Protein AF-A0A1Q9NEH4-F1 (afdb_monomer)

Nearest PDB structures (foldseek):
  6hzz-assembly1_A  TM=8.453E-01  e=2.285E-10  Homo sapiens
  6i02-assembly1_A  TM=8.670E-01  e=4.508E-10  Homo sapiens
  6i02-assembly1_B  TM=8.688E-01  e=4.968E-10  Homo sapiens
  6i01-assembly1_A  TM=8.422E-01  e=2.399E-10  Homo sapiens
  6hzz-assembly1_B  TM=8.426E-01  e=3.210E-10  Homo sapiens

Secondary structure (DSSP, 8-state):
--SHHHHTTS-SS-PPPPPTHHHHHHHHHHS---SSS---EEEE-TTS-EEEE--EETTEE--EE--HHHHHHHHHHHHHHHHH---HHHHHHHHHHHHHHHHTEEE-SSSEEEEE-S-BGGGTBPSSEE-HHHHHHHHHHHHHHHHHH--THHHHHHHHHHHGGGSBGGGTSSEEESSSS-EEE-SSB-TT-----BHHHHHHHHHHHHHHHHHH--HHHHHHHHHHHHHHHHHGGGGEEETTEEBSBTT--B-TTHHHHHHHHHHHHHHHH--HHHHHHHHHHTT--HHHHHHHHHHHHHTT-

Foldseek 3Di:
DVVVVVVVVPPPDQQDADDCVLLVVVVVLLVDPDDDDDHFDWDADPQRATWTAPQDDPNHGFGIGRDLLRLLSSLVVLLVVCVVPNDPSSLSSNVSSLVVLLVQQDDDDLATFRWDQTADVVFRGDPTWGALLSLLSNLVSLVSNCVSPVDCSSVSNNSRSLVLQVDDLLNVGQWDDPDDQAIFGGGTGHNPTDPFRFPLRLLSSLSSLSNSCSPVVDVSSVSSNRNSVVNCLVCVVCQDPPPLAGARTNVRHGCVSCLVSLLVSLVVCCVRPVDVSSVVSNVSNVPDDCVPCVVVVVVVVVVVD

Mean predicted aligned error: 7.41 Å

Radius of gyration: 19.19 Å; Cα contacts (8 Å, |Δi|>4): 508; chains: 1; bounding box: 43×58×50 Å

pLDDT: mean 86.63, std 19.36, range [30.55, 98.88]

Sequence (305 aa):
MRNSIFLQKLFSSLPKPILSSIVSSYIKIKSPYNKHKEHKRFIFDENGIPSIEYGKINDIKIGIQRNPVTISQQTMTYYKQLQKKSTNQIKEKLLNCANWLVTNSVPVKNYSLLYYNFPWPAYNLEKPWVSAMAQGQAIQALINAHKILEDEKYLETAKLLLNSFHVETTDGGITYKDNSDRWWYEEYASKKGKKSRVLNGMIFALFGIYDYYCYQKDPDAEFLFQQGIRALKNDLPRYDYGKGYSYYDLLQNPARKYHKIHVEQLSQLYEITAEEIFKTYFERWKNFDYNKNMSNLIIEDILKQ

Structure (mmCIF, N/CA/C/O backbone):
data_AF-A0A1Q9NEH4-F1
#
_entry.id   AF-A0A1Q9NEH4-F1
#
loop_
_atom_site.group_PDB
_atom_site.id
_atom_site.type_symbol
_atom_site.label_atom_id
_atom_site.label_alt_id
_atom_site.label_comp_id
_atom_site.label_asym_id
_atom_site.label_entity_id
_atom_site.label_seq_id
_atom_site.pdbx_PDB_ins_code
_atom_site.Cartn_x
_atom_site.Cartn_y
_atom_site.Cartn_z
_atom_site.occupancy
_atom_site.B_iso_or_equiv
_atom_site.auth_seq_id
_atom_site.auth_comp_id
_atom_site.auth_asym_id
_atom_site.auth_atom_id
_atom_site.pdbx_PDB_model_num
ATOM 1 N N . MET A 1 1 ? 14.699 -30.839 5.805 1.00 38.50 1 MET A N 1
ATOM 2 C CA . MET A 1 1 ? 14.763 -30.569 7.264 1.00 38.50 1 MET A CA 1
ATOM 3 C C . MET A 1 1 ? 15.930 -29.673 7.723 1.00 38.50 1 MET A C 1
ATOM 5 O O . MET A 1 1 ? 15.982 -29.370 8.903 1.00 38.50 1 MET A O 1
ATOM 9 N N . ARG A 1 2 ? 16.822 -29.160 6.849 1.00 30.55 2 ARG A N 1
ATOM 10 C CA . ARG A 1 2 ? 17.895 -28.213 7.254 1.00 30.55 2 ARG A CA 1
ATOM 11 C C . ARG A 1 2 ? 17.570 -26.715 7.074 1.00 30.55 2 ARG A C 1
ATOM 13 O O . ARG A 1 2 ? 18.233 -25.895 7.692 1.00 30.55 2 ARG A O 1
ATOM 20 N N . ASN A 1 3 ? 16.501 -26.357 6.351 1.00 37.00 3 ASN A N 1
ATOM 21 C CA . ASN A 1 3 ? 16.082 -24.952 6.163 1.00 37.00 3 ASN A CA 1
ATOM 22 C C . ASN A 1 3 ? 15.202 -24.389 7.297 1.00 37.00 3 ASN A C 1
ATOM 24 O O . ASN A 1 3 ? 14.971 -23.188 7.351 1.00 37.00 3 ASN A O 1
ATOM 28 N N . SER A 1 4 ? 14.733 -25.234 8.221 1.00 39.81 4 SER A N 1
ATOM 29 C CA . SER A 1 4 ? 13.862 -24.819 9.335 1.00 39.81 4 SER A CA 1
ATOM 30 C C . SER A 1 4 ? 14.635 -24.265 10.538 1.00 39.81 4 SER A C 1
ATOM 32 O O . SER A 1 4 ? 14.075 -23.516 11.328 1.00 39.81 4 SER A O 1
ATOM 34 N N . ILE A 1 5 ? 15.914 -24.623 10.690 1.00 35.34 5 ILE A N 1
ATOM 35 C CA . ILE A 1 5 ? 16.705 -24.312 11.895 1.00 35.34 5 ILE A CA 1
ATOM 36 C C . ILE A 1 5 ? 17.391 -22.938 11.778 1.00 35.34 5 ILE A C 1
ATOM 38 O O . ILE A 1 5 ? 17.671 -22.297 12.788 1.00 35.34 5 ILE A O 1
ATOM 42 N N . PHE A 1 6 ? 17.599 -22.431 10.556 1.00 36.06 6 PHE A N 1
ATOM 43 C CA . PHE A 1 6 ? 18.154 -21.088 10.339 1.00 36.06 6 PHE A CA 1
ATOM 44 C C . PHE A 1 6 ? 17.123 -19.978 10.619 1.00 36.06 6 PHE A C 1
ATOM 46 O O . PHE A 1 6 ? 17.480 -18.909 11.104 1.00 36.06 6 PHE A O 1
ATOM 53 N N . LEU A 1 7 ? 15.832 -20.261 10.409 1.00 39.59 7 LEU A N 1
ATOM 54 C CA . LEU A 1 7 ? 14.737 -19.311 10.642 1.00 39.59 7 LEU A CA 1
ATOM 55 C C . LEU A 1 7 ? 14.387 -19.154 12.129 1.00 39.59 7 LEU A C 1
ATOM 57 O O . LEU A 1 7 ? 13.953 -18.089 12.551 1.00 39.59 7 LEU A O 1
ATOM 61 N N . GLN A 1 8 ? 14.657 -20.167 12.955 1.00 35.47 8 GLN A N 1
ATOM 62 C CA . GLN A 1 8 ? 14.371 -20.113 14.392 1.00 35.47 8 GLN A CA 1
ATOM 63 C C . GLN A 1 8 ? 15.348 -19.211 15.174 1.00 35.47 8 GLN A C 1
ATOM 65 O O . GLN A 1 8 ? 15.064 -18.835 16.308 1.00 35.47 8 GLN A O 1
ATOM 70 N N . LYS A 1 9 ? 16.482 -18.821 14.5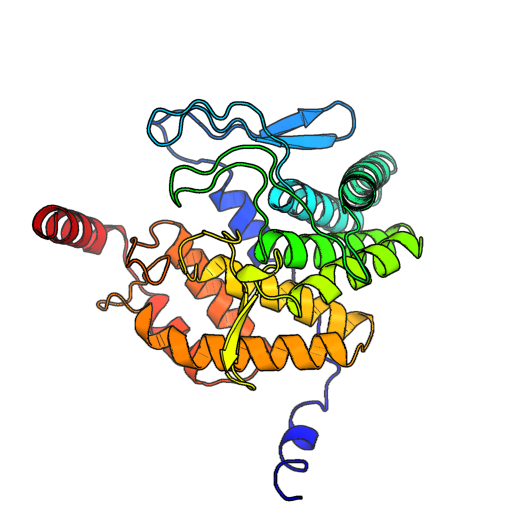71 1.00 36.06 9 LYS A N 1
ATOM 71 C CA . LYS A 1 9 ? 17.490 -17.940 15.190 1.00 36.06 9 LYS A CA 1
ATOM 72 C C . LYS A 1 9 ? 17.328 -16.446 14.871 1.00 36.06 9 LYS A C 1
ATOM 74 O O . LYS A 1 9 ? 18.064 -15.650 15.443 1.00 36.06 9 LYS A O 1
ATOM 79 N N . LEU A 1 10 ? 16.366 -16.054 14.027 1.00 41.62 10 LEU A N 1
ATOM 80 C CA . LEU A 1 10 ? 16.144 -14.654 13.614 1.00 41.62 10 LEU A CA 1
ATOM 81 C C . LEU A 1 10 ? 14.889 -13.989 14.217 1.00 41.62 10 LEU A C 1
ATOM 83 O O . LEU A 1 10 ? 14.704 -12.790 14.044 1.00 41.62 10 LEU A O 1
ATOM 87 N N . PHE A 1 11 ? 14.073 -14.716 14.990 1.00 41.59 11 PHE A N 1
ATOM 88 C CA . PHE A 1 11 ? 12.820 -14.206 15.580 1.00 41.59 11 PHE A CA 1
ATOM 89 C C . PHE A 1 11 ? 12.767 -14.304 17.115 1.00 41.59 11 PHE A C 1
ATOM 91 O O . PHE A 1 11 ? 11.711 -14.540 17.696 1.00 41.59 11 PHE A O 1
ATOM 98 N N . SER A 1 12 ? 13.896 -14.123 17.808 1.00 37.44 12 SER A N 1
ATOM 99 C CA . SER A 1 12 ? 13.917 -14.097 19.284 1.00 37.44 12 SER A CA 1
ATOM 100 C C . SER A 1 12 ? 13.363 -12.798 19.891 1.00 37.44 12 SER A C 1
ATOM 102 O O . SER A 1 12 ? 13.175 -12.716 21.103 1.00 37.44 12 SER A O 1
ATOM 104 N N . SER A 1 13 ? 13.039 -11.799 19.068 1.00 45.34 13 SER A N 1
ATOM 105 C CA . SER A 1 13 ? 12.263 -10.626 19.468 1.00 45.34 13 SER A CA 1
ATOM 106 C C . SER A 1 13 ? 10.964 -10.585 18.671 1.00 45.34 13 SER A C 1
ATOM 108 O O . SER A 1 13 ? 11.008 -10.697 17.446 1.00 45.34 13 SER A O 1
ATOM 110 N N . LEU A 1 14 ? 9.826 -10.409 19.352 1.00 43.25 14 LEU A N 1
ATOM 111 C CA . LEU A 1 14 ? 8.509 -10.267 18.723 1.00 43.25 14 LEU A CA 1
ATOM 112 C C . LEU A 1 14 ? 8.583 -9.295 17.530 1.00 43.25 14 LEU A C 1
ATOM 114 O O . LEU A 1 14 ? 9.167 -8.216 17.686 1.00 43.25 14 LEU A O 1
ATOM 118 N N . PRO A 1 15 ? 8.001 -9.637 16.365 1.00 54.44 15 PRO A N 1
ATOM 119 C CA . PRO A 1 15 ? 8.033 -8.757 15.207 1.00 54.44 15 PRO A CA 1
ATOM 120 C C . PRO A 1 15 ? 7.366 -7.426 15.572 1.00 54.44 15 PRO A C 1
ATOM 122 O O . PRO A 1 15 ? 6.231 -7.389 16.056 1.00 54.44 15 PRO A O 1
ATOM 125 N N . LYS A 1 16 ? 8.126 -6.334 15.437 1.00 56.44 16 LYS A N 1
ATOM 126 C CA . LYS A 1 16 ? 7.677 -4.984 15.793 1.00 56.44 16 LYS A CA 1
ATOM 127 C C . LYS A 1 16 ? 6.916 -4.384 14.607 1.00 56.44 16 LYS A C 1
ATOM 129 O O . LYS A 1 16 ? 7.441 -4.441 13.495 1.00 56.44 16 LYS A O 1
ATOM 134 N N . PRO A 1 17 ? 5.721 -3.801 14.822 1.00 59.91 17 PRO A N 1
ATOM 135 C CA . PRO A 1 17 ? 4.985 -3.123 13.762 1.00 59.91 17 PRO A CA 1
ATOM 136 C C . PRO A 1 17 ? 5.774 -1.919 13.247 1.00 59.91 17 PRO A C 1
ATOM 138 O O . PRO A 1 17 ? 6.581 -1.326 13.973 1.00 59.91 17 PRO A O 1
ATOM 141 N N . ILE A 1 18 ? 5.515 -1.536 12.001 1.00 61.38 18 ILE A N 1
ATOM 142 C CA . ILE A 1 18 ? 6.258 -0.468 11.339 1.00 61.38 18 ILE A CA 1
ATOM 143 C C . ILE A 1 18 ? 6.010 0.863 12.050 1.00 61.38 18 ILE A C 1
ATOM 145 O O . ILE A 1 18 ? 4.882 1.352 12.171 1.00 61.38 18 ILE A O 1
ATOM 149 N N . LEU A 1 19 ? 7.098 1.488 12.513 1.00 51.22 19 LEU A N 1
ATOM 150 C CA . LEU A 1 19 ? 7.044 2.829 13.077 1.00 51.22 19 LEU A CA 1
ATOM 151 C C . LEU A 1 19 ? 6.594 3.818 12.001 1.00 51.22 19 LEU A C 1
ATOM 153 O O . LEU A 1 19 ? 7.104 3.881 10.884 1.00 51.22 19 LEU A O 1
ATOM 157 N N . SER A 1 20 ? 5.616 4.629 12.378 1.00 49.66 20 SER A N 1
ATOM 158 C CA . SER A 1 20 ? 4.761 5.407 11.488 1.00 49.66 20 SER A CA 1
ATOM 159 C C . SER A 1 20 ? 5.429 6.524 10.651 1.00 49.66 20 SER A C 1
ATOM 161 O O . SER A 1 20 ? 4.725 7.325 10.022 1.00 49.66 20 SER A O 1
ATOM 163 N N . SER A 1 21 ? 6.758 6.645 10.658 1.00 47.84 21 SER A N 1
ATOM 164 C CA . SER A 1 21 ? 7.503 7.763 10.064 1.00 47.84 21 SER A CA 1
ATOM 165 C C . SER A 1 21 ? 7.303 7.879 8.547 1.00 47.84 21 SER A C 1
ATOM 167 O O . SER A 1 21 ? 6.967 8.970 8.085 1.00 47.84 21 SER A O 1
ATOM 169 N N . ILE A 1 22 ? 7.364 6.779 7.786 1.00 55.19 22 ILE A N 1
ATOM 170 C CA . ILE A 1 22 ? 7.227 6.814 6.313 1.00 55.19 22 ILE A CA 1
ATOM 171 C C . ILE A 1 22 ? 5.845 7.284 5.860 1.00 55.19 22 ILE A C 1
ATOM 173 O O . ILE A 1 22 ? 5.730 8.056 4.909 1.00 55.19 22 ILE A O 1
ATOM 177 N N . VAL A 1 23 ? 4.777 6.892 6.562 1.00 53.53 23 VAL A N 1
ATOM 178 C CA . VAL A 1 23 ? 3.418 7.371 6.247 1.00 53.53 23 VAL A CA 1
ATOM 179 C C . VAL A 1 23 ? 3.352 8.901 6.357 1.00 53.53 23 VAL A C 1
ATOM 181 O O . VAL A 1 23 ? 2.720 9.558 5.534 1.00 53.53 23 VAL A O 1
ATOM 184 N N . SER A 1 24 ? 4.058 9.486 7.333 1.00 49.91 24 SER A N 1
ATOM 185 C CA . SER A 1 24 ? 4.151 10.943 7.507 1.00 49.91 24 SER A CA 1
ATOM 186 C C . SER A 1 24 ? 4.939 11.610 6.371 1.00 49.91 24 SER A C 1
ATOM 188 O O . SER A 1 24 ? 4.491 12.622 5.826 1.00 49.91 24 SER A O 1
ATOM 190 N N . SER A 1 25 ? 6.074 11.028 5.965 1.00 49.44 25 SER A N 1
ATOM 191 C CA . SER A 1 25 ? 6.869 11.493 4.818 1.00 49.44 25 SER A CA 1
ATOM 192 C C . SER A 1 25 ? 6.069 11.446 3.511 1.00 49.44 25 SER A C 1
ATOM 194 O O . SER A 1 25 ? 6.052 12.418 2.756 1.00 49.44 25 SER A O 1
ATOM 196 N N . TYR A 1 26 ? 5.321 10.367 3.269 1.00 53.69 26 TYR A N 1
ATOM 197 C CA . TYR A 1 26 ? 4.506 10.201 2.063 1.00 53.69 26 TYR A CA 1
ATOM 198 C C . TYR A 1 26 ? 3.357 11.223 1.976 1.00 53.69 26 TYR A C 1
ATOM 200 O O . TYR A 1 26 ? 3.125 11.804 0.912 1.00 53.69 26 TYR A O 1
ATOM 208 N N . ILE A 1 27 ? 2.675 11.515 3.093 1.00 51.38 27 ILE A N 1
ATOM 209 C CA . ILE A 1 27 ? 1.645 12.570 3.162 1.00 51.38 27 ILE A CA 1
ATOM 210 C C . ILE A 1 27 ? 2.257 13.942 2.844 1.00 51.38 27 ILE A C 1
ATOM 212 O O . ILE A 1 27 ? 1.700 14.693 2.040 1.00 51.38 27 ILE A O 1
ATOM 216 N N . LYS A 1 28 ? 3.437 14.256 3.398 1.00 49.41 28 LYS A N 1
ATOM 217 C CA . LYS A 1 28 ? 4.156 15.507 3.101 1.00 49.41 28 LYS A CA 1
ATOM 218 C C . LYS A 1 28 ? 4.556 15.624 1.627 1.00 49.41 28 LYS A C 1
ATOM 220 O O . LYS A 1 28 ? 4.548 16.722 1.098 1.00 49.41 28 LYS A O 1
ATOM 225 N N . ILE A 1 29 ? 4.836 14.516 0.939 1.00 49.34 29 ILE A N 1
ATOM 226 C CA . ILE A 1 29 ? 5.149 14.493 -0.504 1.00 49.34 29 ILE A CA 1
ATOM 227 C C . ILE A 1 29 ? 3.888 14.658 -1.382 1.00 49.34 29 ILE A C 1
ATOM 229 O O . ILE A 1 29 ? 3.973 15.096 -2.541 1.00 49.34 29 ILE A O 1
ATOM 233 N N . LYS A 1 30 ? 2.703 14.314 -0.857 1.00 44.28 30 LYS A N 1
ATOM 234 C CA . LYS A 1 30 ? 1.403 14.615 -1.482 1.00 44.28 30 LYS A CA 1
ATOM 235 C C . LYS A 1 30 ? 0.914 16.043 -1.196 1.00 44.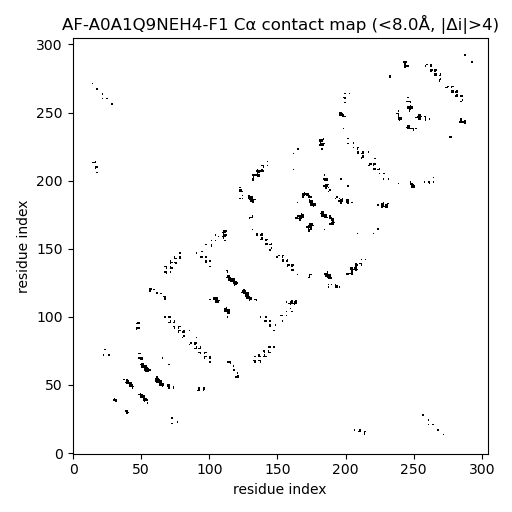28 30 LYS A C 1
ATOM 237 O O . LYS A 1 30 ? 0.166 16.566 -2.014 1.00 44.28 30 LYS A O 1
ATOM 242 N N . SER A 1 31 ? 1.347 16.672 -0.102 1.00 32.09 31 SER A N 1
ATOM 243 C CA . SER A 1 31 ? 1.076 18.082 0.217 1.00 32.09 31 SER A CA 1
ATOM 244 C C . SER A 1 31 ? 2.103 18.993 -0.479 1.00 32.09 31 SER A C 1
ATOM 246 O O . SER A 1 31 ? 3.277 18.964 -0.117 1.00 32.09 31 SER A O 1
ATOM 248 N N . PRO A 1 32 ? 1.740 19.783 -1.503 1.00 39.56 32 PRO A N 1
ATOM 249 C CA . PRO A 1 32 ? 2.737 20.396 -2.370 1.00 39.56 32 PRO A CA 1
ATOM 250 C C . PRO A 1 32 ? 3.379 21.631 -1.730 1.00 39.56 32 PRO A C 1
ATOM 252 O O . PRO A 1 32 ? 2.709 22.618 -1.443 1.00 39.56 32 PRO A O 1
ATOM 255 N N . TYR A 1 33 ? 4.706 21.609 -1.627 1.00 30.73 33 TYR A N 1
ATOM 256 C CA . TYR A 1 33 ? 5.529 22.813 -1.686 1.00 30.73 33 TYR A CA 1
ATOM 257 C C . TYR A 1 33 ? 6.140 22.881 -3.097 1.00 30.73 33 TYR A C 1
ATOM 259 O O . TYR A 1 33 ? 7.120 22.191 -3.362 1.00 30.73 33 TYR A O 1
ATOM 267 N N . ASN A 1 34 ? 5.503 23.605 -4.032 1.00 34.75 34 ASN A N 1
ATOM 268 C CA . ASN A 1 34 ? 6.166 24.429 -5.064 1.00 34.75 34 ASN A CA 1
ATOM 269 C C . ASN A 1 34 ? 5.187 25.116 -6.039 1.00 34.75 34 ASN A C 1
ATOM 271 O O . ASN A 1 34 ? 4.096 24.624 -6.316 1.00 34.75 34 ASN A O 1
ATOM 275 N N . LYS A 1 35 ? 5.627 26.279 -6.535 1.00 32.00 35 LYS A N 1
ATOM 276 C CA . LYS A 1 35 ? 4.842 27.451 -6.965 1.00 32.00 35 LYS A CA 1
ATOM 277 C C . LYS A 1 35 ? 4.125 27.426 -8.325 1.00 32.00 35 LYS A C 1
ATOM 279 O O . LYS A 1 35 ? 3.386 28.365 -8.572 1.00 32.00 35 LYS A O 1
ATOM 284 N N . HIS A 1 36 ? 4.272 26.430 -9.199 1.00 36.25 36 HIS A N 1
ATOM 285 C CA . HIS A 1 36 ? 3.656 26.505 -10.538 1.00 36.25 36 HIS A CA 1
ATOM 286 C C . HIS A 1 36 ? 3.284 25.121 -11.096 1.00 36.25 36 HIS A C 1
ATOM 288 O O . HIS A 1 36 ? 4.130 24.460 -11.694 1.00 36.25 36 HIS A O 1
ATOM 294 N N . LYS A 1 37 ? 2.038 24.680 -10.856 1.00 38.91 37 LYS A N 1
ATOM 295 C CA . LYS A 1 37 ? 1.197 23.739 -11.644 1.00 38.91 37 LYS A CA 1
ATOM 296 C C . LYS A 1 37 ? 0.001 23.310 -10.778 1.00 38.91 37 LYS A C 1
ATOM 298 O O . LYS A 1 37 ? 0.175 23.067 -9.587 1.00 38.91 37 LYS A O 1
ATOM 303 N N . GLU A 1 38 ? -1.191 23.272 -11.374 1.00 42.81 38 GLU A N 1
ATOM 304 C CA . GLU A 1 38 ? -2.496 23.083 -10.715 1.00 42.81 38 GLU A CA 1
ATOM 305 C C . GLU A 1 38 ? -2.474 22.006 -9.611 1.00 42.81 38 GLU A C 1
ATOM 307 O O . GLU A 1 38 ? -2.074 20.857 -9.810 1.00 42.81 38 GLU A O 1
ATOM 312 N N . HIS A 1 39 ? -2.833 22.430 -8.398 1.00 47.59 39 HIS A N 1
ATOM 313 C CA . HIS A 1 39 ? -2.552 21.734 -7.146 1.00 47.59 39 HIS A CA 1
ATOM 314 C C . HIS A 1 39 ? -3.478 20.532 -6.905 1.00 47.59 39 HIS A C 1
ATOM 316 O O . HIS A 1 39 ? -4.698 20.678 -6.940 1.00 47.59 39 HIS A O 1
ATOM 322 N N . LYS A 1 40 ? -2.921 19.379 -6.493 1.00 57.06 40 LYS A N 1
ATOM 323 C CA . LYS A 1 40 ? -3.709 18.358 -5.776 1.00 57.06 40 LYS A CA 1
ATOM 324 C C . LYS A 1 40 ? -4.116 18.932 -4.421 1.00 57.06 40 LYS A C 1
ATOM 326 O O . LYS A 1 40 ? -3.292 19.011 -3.509 1.00 57.06 40 LYS A O 1
ATOM 331 N N . ARG A 1 41 ? -5.370 19.365 -4.300 1.00 75.62 41 ARG A N 1
ATOM 332 C CA . ARG A 1 41 ? -5.931 19.925 -3.066 1.00 75.62 41 ARG A CA 1
ATOM 333 C C . ARG A 1 41 ? -6.656 18.826 -2.298 1.00 75.62 41 ARG A C 1
ATOM 335 O O . ARG A 1 41 ? -7.525 18.156 -2.854 1.00 75.62 41 ARG A O 1
ATOM 342 N N . PHE A 1 42 ? -6.293 18.644 -1.030 1.00 84.81 42 PHE A N 1
ATOM 343 C CA . PHE A 1 42 ? -7.095 17.844 -0.109 1.00 84.81 42 PHE A CA 1
ATOM 344 C C . PHE A 1 42 ? -8.327 18.652 0.294 1.00 84.81 42 PHE A C 1
ATOM 346 O O . PHE A 1 42 ? -8.205 19.804 0.713 1.00 84.81 42 PHE A O 1
ATOM 353 N N . ILE A 1 43 ? -9.499 18.045 0.151 1.00 91.69 43 ILE A N 1
ATOM 354 C CA . ILE A 1 43 ? -10.786 18.622 0.534 1.00 91.69 43 ILE A CA 1
ATOM 355 C C . ILE A 1 43 ? -11.362 17.709 1.608 1.00 91.69 43 ILE A C 1
ATOM 357 O O . ILE A 1 43 ? -11.555 16.523 1.358 1.00 91.69 43 ILE A O 1
ATOM 361 N N . PHE A 1 44 ? -11.587 18.242 2.802 1.00 93.44 44 PHE A N 1
ATOM 362 C CA . PHE A 1 44 ? -12.201 17.504 3.903 1.00 93.44 44 PHE A CA 1
ATOM 363 C C . PHE A 1 44 ? -13.683 17.849 3.959 1.00 93.44 44 PHE A C 1
ATOM 365 O O . PHE A 1 44 ? -14.039 19.018 3.815 1.00 93.44 44 PHE A O 1
ATOM 372 N N . ASP A 1 45 ? -14.525 16.840 4.155 1.00 94.31 45 ASP A N 1
ATOM 373 C CA . ASP A 1 45 ? -15.923 17.071 4.507 1.00 94.31 45 ASP A CA 1
ATOM 374 C C . ASP A 1 45 ? -16.072 17.398 6.004 1.00 94.31 45 ASP A C 1
ATOM 376 O O . ASP A 1 45 ? -15.103 17.391 6.772 1.00 94.31 45 ASP A O 1
ATOM 380 N N . GLU A 1 46 ? -17.305 17.677 6.422 1.00 93.88 46 GLU A N 1
ATOM 381 C CA . GLU A 1 46 ? -17.667 17.930 7.823 1.00 93.88 46 GLU A CA 1
ATOM 382 C C . GLU A 1 46 ? -17.299 16.771 8.767 1.00 93.88 46 GLU A C 1
ATOM 384 O O . GLU A 1 46 ? -16.935 16.999 9.920 1.00 93.88 46 GLU A O 1
ATOM 389 N N . ASN A 1 47 ? -17.275 15.540 8.246 1.00 94.50 47 ASN A N 1
ATOM 390 C CA . ASN A 1 47 ? -16.942 14.318 8.977 1.00 94.50 47 ASN A CA 1
ATOM 391 C C . ASN A 1 47 ? -15.425 14.064 9.075 1.00 94.50 47 ASN A C 1
ATOM 393 O O . ASN A 1 47 ? -14.998 13.096 9.711 1.00 94.50 47 ASN A O 1
ATOM 397 N N . GLY A 1 48 ? -14.595 14.923 8.471 1.00 93.81 48 GLY A N 1
ATOM 398 C CA . GLY A 1 48 ? -13.138 14.797 8.450 1.00 93.81 48 GLY A CA 1
ATOM 399 C C . GLY A 1 48 ? -12.610 13.739 7.480 1.00 93.81 48 GLY A C 1
ATOM 400 O O . GLY A 1 48 ? -11.426 13.404 7.531 1.00 93.81 48 GLY A O 1
ATOM 401 N N . ILE A 1 49 ? -13.444 13.221 6.579 1.00 96.50 49 ILE A N 1
ATOM 402 C CA . ILE A 1 49 ? -13.018 12.263 5.564 1.00 96.50 49 ILE A CA 1
ATOM 403 C C . ILE A 1 49 ? -12.439 13.067 4.383 1.00 96.50 49 ILE A C 1
ATOM 405 O O . ILE A 1 49 ? -13.104 13.975 3.872 1.00 96.50 49 ILE A O 1
ATOM 409 N N . PRO A 1 50 ? -11.232 12.751 3.882 1.00 95.81 50 PRO A N 1
ATOM 410 C CA . PRO A 1 50 ? -10.604 13.495 2.789 1.00 95.81 50 PRO A CA 1
ATOM 411 C C . PRO A 1 50 ? -11.051 13.043 1.388 1.00 95.81 50 PRO A C 1
ATOM 413 O O . PRO A 1 50 ? -11.328 11.867 1.138 1.00 95.81 50 PRO A O 1
ATOM 416 N N . SER A 1 51 ? -11.021 13.983 0.451 1.00 94.94 51 SER A N 1
ATOM 417 C CA . SER A 1 51 ? -11.077 13.810 -1.004 1.00 94.94 51 SER A CA 1
ATOM 418 C C . SER A 1 51 ? -9.874 14.508 -1.644 1.00 94.94 51 SER A C 1
ATOM 420 O O . SER A 1 51 ? -9.267 15.396 -1.040 1.00 94.94 51 SER A O 1
ATOM 422 N N . ILE A 1 52 ? -9.516 14.120 -2.868 1.00 91.88 52 ILE A N 1
ATOM 423 C CA . ILE A 1 52 ? -8.462 14.773 -3.658 1.00 91.88 52 ILE A CA 1
ATOM 424 C C . ILE A 1 52 ? -9.076 15.356 -4.926 1.00 91.88 52 ILE A C 1
ATOM 426 O O . ILE A 1 52 ? -9.755 14.638 -5.654 1.00 91.88 52 ILE A O 1
ATOM 430 N N . GLU A 1 53 ? -8.768 16.618 -5.221 1.00 91.06 53 GLU A N 1
ATOM 431 C CA . GLU A 1 53 ? -8.968 17.196 -6.553 1.00 91.06 53 GLU A CA 1
ATOM 432 C C . GLU A 1 53 ? -7.804 16.798 -7.473 1.00 91.06 53 GLU A C 1
ATOM 434 O O . GLU A 1 53 ? -6.654 17.171 -7.223 1.00 91.06 53 GLU A O 1
ATOM 439 N N . TYR A 1 54 ? -8.088 16.000 -8.505 1.00 86.38 54 TYR A N 1
ATOM 440 C CA . TYR A 1 54 ? -7.082 15.507 -9.454 1.00 86.38 54 TYR A CA 1
ATOM 441 C C . TYR A 1 54 ? -6.926 16.376 -10.707 1.00 86.38 54 TYR A C 1
ATOM 443 O O . TYR A 1 54 ? -5.960 16.175 -11.441 1.00 86.38 54 TYR A O 1
ATOM 451 N N . GLY A 1 55 ? -7.839 17.313 -10.971 1.00 88.75 55 GLY A N 1
ATOM 452 C CA . GLY A 1 55 ? -7.833 18.132 -12.177 1.00 88.75 55 GLY A CA 1
ATOM 453 C C . GLY A 1 55 ? -7.977 17.280 -13.438 1.00 88.75 55 GLY A C 1
ATOM 454 O O . GLY A 1 55 ? -8.891 16.451 -13.546 1.00 88.75 55 GLY A O 1
ATOM 455 N N . LYS A 1 56 ? -7.063 17.487 -14.392 1.00 87.06 56 LYS A N 1
ATOM 456 C CA . LYS A 1 56 ? -6.929 16.684 -15.614 1.00 87.06 56 LYS A CA 1
ATOM 457 C C . LYS A 1 56 ? -5.648 15.848 -15.586 1.00 87.06 56 LYS A C 1
ATOM 459 O O . LYS A 1 56 ? -4.600 16.326 -15.160 1.00 87.06 56 LYS A O 1
ATOM 464 N N . ILE A 1 57 ? -5.724 14.619 -16.091 1.00 85.12 57 ILE A N 1
ATOM 465 C CA . ILE A 1 57 ? -4.577 13.724 -16.301 1.00 85.12 57 ILE A CA 1
ATOM 466 C C . ILE A 1 57 ? -4.648 13.229 -17.745 1.00 85.12 57 ILE A C 1
ATOM 468 O O . ILE A 1 57 ? -5.654 12.632 -18.115 1.00 85.12 57 ILE A O 1
ATOM 472 N N . ASN A 1 58 ? -3.606 13.476 -18.547 1.00 86.75 58 ASN A N 1
ATOM 473 C CA . ASN A 1 58 ? -3.580 13.194 -19.992 1.00 86.75 58 ASN A CA 1
ATOM 474 C C . ASN A 1 58 ? -4.868 13.676 -20.691 1.00 86.75 58 ASN A C 1
ATOM 476 O O . ASN A 1 58 ? -5.594 12.886 -21.284 1.00 86.75 58 ASN A O 1
ATOM 480 N N . ASP A 1 59 ? -5.200 14.958 -20.496 1.00 88.25 59 ASP A N 1
ATOM 481 C CA . ASP A 1 59 ? -6.393 15.650 -21.018 1.00 88.25 59 ASP A CA 1
ATOM 482 C C . ASP A 1 59 ? -7.766 15.130 -20.560 1.00 88.25 59 ASP A C 1
ATOM 484 O O . ASP A 1 59 ? -8.790 15.777 -20.794 1.00 88.25 59 ASP A O 1
ATOM 488 N N . ILE A 1 60 ? -7.811 14.041 -19.795 1.00 88.69 60 ILE A N 1
ATOM 489 C CA . ILE A 1 60 ? -9.040 13.496 -19.221 1.00 88.69 60 ILE A CA 1
ATOM 490 C C . ILE A 1 60 ? -9.308 14.161 -17.867 1.00 88.69 60 ILE A C 1
ATOM 492 O O . ILE A 1 60 ? -8.477 14.129 -16.956 1.00 88.69 60 ILE A O 1
ATOM 496 N N . LYS A 1 61 ? -10.497 14.758 -17.715 1.00 92.56 61 LYS A N 1
ATOM 497 C CA . LYS A 1 61 ? -10.956 15.355 -16.451 1.00 92.56 61 LYS A CA 1
ATOM 498 C C . LYS A 1 61 ? -11.292 14.259 -15.436 1.00 92.56 61 LYS A C 1
ATOM 500 O O . LYS A 1 61 ? -12.198 13.465 -15.665 1.00 92.56 61 LYS A O 1
ATOM 505 N N . ILE A 1 62 ? -10.596 14.264 -14.300 1.00 92.81 62 ILE A N 1
ATOM 506 C CA . ILE A 1 62 ? -10.817 13.334 -13.183 1.00 92.81 62 ILE A CA 1
ATOM 507 C C . ILE A 1 62 ? -11.662 13.987 -12.080 1.00 92.81 62 ILE A C 1
ATOM 509 O O . ILE A 1 62 ? -12.589 13.362 -11.565 1.00 92.81 62 ILE A O 1
ATOM 513 N N . GLY A 1 63 ? -11.384 15.252 -11.747 1.00 92.00 63 GLY A N 1
ATOM 514 C CA . GLY A 1 63 ? -12.121 16.000 -10.721 1.00 92.00 63 GLY A CA 1
ATOM 515 C C . GLY A 1 63 ? -11.871 15.525 -9.282 1.00 92.00 63 GLY A C 1
ATOM 516 O O . GLY A 1 63 ? -10.863 14.871 -8.987 1.00 92.00 63 GLY A O 1
ATOM 517 N N . ILE A 1 64 ? -12.814 15.847 -8.390 1.00 94.94 64 ILE A N 1
ATOM 518 C CA . ILE A 1 64 ? -12.789 15.472 -6.970 1.00 94.94 64 ILE A CA 1
ATOM 519 C C . ILE A 1 64 ? -13.099 13.984 -6.825 1.00 94.94 64 ILE A C 1
ATOM 521 O O . ILE A 1 64 ? -14.156 13.524 -7.247 1.00 94.94 64 ILE A O 1
ATOM 525 N N . GLN A 1 65 ? -12.208 13.240 -6.171 1.00 96.06 65 GLN A N 1
ATOM 526 C CA . GLN A 1 65 ? -12.386 11.810 -5.929 1.00 96.06 65 GLN A CA 1
ATOM 527 C C . GLN A 1 65 ? -12.045 11.428 -4.489 1.00 96.06 65 GLN A C 1
ATOM 529 O O . GLN A 1 65 ? -11.067 11.912 -3.904 1.00 96.06 65 GLN A O 1
ATOM 534 N N . ARG A 1 66 ? -12.807 10.476 -3.944 1.00 95.69 66 ARG A N 1
ATOM 535 C CA . ARG A 1 66 ? -12.391 9.709 -2.765 1.00 95.69 66 ARG A CA 1
ATOM 536 C C . ARG A 1 66 ? -11.306 8.732 -3.189 1.00 95.69 66 ARG A C 1
ATOM 538 O O . ARG A 1 66 ? -11.450 8.018 -4.176 1.00 95.69 66 ARG A O 1
ATOM 545 N N . ASN A 1 67 ? -10.208 8.720 -2.447 1.00 95.94 67 ASN A N 1
ATOM 546 C CA . ASN A 1 67 ? -9.080 7.840 -2.712 1.00 95.94 67 ASN A CA 1
ATOM 547 C C . ASN A 1 67 ? -8.842 6.975 -1.460 1.00 95.94 67 ASN A C 1
ATOM 549 O O . ASN A 1 67 ? -8.502 7.544 -0.417 1.00 95.94 67 ASN A O 1
ATOM 553 N N . PRO A 1 68 ? -8.980 5.637 -1.559 1.00 98.38 68 PRO A N 1
ATOM 554 C CA . PRO A 1 68 ? -8.747 4.719 -0.448 1.00 98.38 68 PRO A CA 1
ATOM 555 C C . PRO A 1 68 ? -7.408 4.928 0.269 1.00 98.38 68 PRO A C 1
ATOM 557 O O . PRO A 1 68 ? -7.404 5.117 1.479 1.00 98.38 68 PRO A O 1
ATOM 560 N N . VAL A 1 69 ? -6.288 5.024 -0.464 1.00 96.38 69 VAL A N 1
ATOM 561 C CA . VAL A 1 69 ? -4.950 5.307 0.100 1.00 96.38 69 VAL A CA 1
ATOM 562 C C . VAL A 1 69 ? -4.962 6.576 0.956 1.00 96.38 69 VAL A C 1
ATOM 564 O O . VAL A 1 69 ? -4.415 6.606 2.056 1.00 96.38 69 VAL A O 1
ATOM 567 N N . THR A 1 70 ? -5.585 7.645 0.468 1.00 94.94 70 THR A N 1
ATOM 568 C CA . THR A 1 70 ? -5.645 8.921 1.188 1.00 94.94 70 THR A CA 1
ATOM 569 C C . THR A 1 70 ? -6.475 8.826 2.465 1.00 94.94 70 THR A C 1
ATOM 571 O O . THR A 1 70 ? -6.082 9.377 3.491 1.00 94.94 70 THR A O 1
ATOM 574 N N . ILE A 1 71 ? -7.589 8.100 2.431 1.00 97.88 71 ILE A N 1
ATOM 575 C CA . ILE A 1 71 ? -8.453 7.904 3.600 1.00 97.88 71 ILE A CA 1
ATOM 576 C C . ILE A 1 71 ? -7.757 7.008 4.634 1.00 97.88 71 ILE A C 1
ATOM 578 O O . ILE A 1 71 ? -7.772 7.318 5.827 1.00 97.88 71 ILE A O 1
ATOM 582 N N . SER A 1 72 ? -7.037 5.971 4.197 1.00 98.19 72 SER A N 1
ATOM 583 C CA . SER A 1 72 ? -6.184 5.154 5.068 1.00 98.19 72 SER A CA 1
ATOM 584 C C . SER A 1 72 ? -5.096 5.988 5.749 1.00 98.19 72 SER A C 1
ATOM 586 O O . SER A 1 72 ? -4.925 5.932 6.967 1.00 98.19 72 SER A O 1
ATOM 588 N N . GLN A 1 73 ? -4.394 6.830 4.989 1.00 94.62 73 GLN A N 1
ATOM 589 C CA . GLN A 1 73 ? -3.363 7.733 5.512 1.00 94.62 73 GLN A CA 1
ATOM 590 C C . GLN A 1 73 ? -3.915 8.745 6.516 1.00 94.62 73 GLN A C 1
ATOM 592 O O . GLN A 1 73 ? -3.276 9.029 7.534 1.00 94.62 73 GLN A O 1
ATOM 597 N N . GLN A 1 74 ? -5.116 9.259 6.267 1.00 95.12 74 GLN A N 1
ATOM 598 C CA . GLN A 1 74 ? -5.778 10.164 7.193 1.00 95.12 74 GLN A CA 1
ATOM 599 C C . GLN A 1 74 ? -6.218 9.451 8.478 1.00 95.12 74 GLN A C 1
ATOM 601 O O . GLN A 1 74 ? -5.992 9.979 9.566 1.00 95.12 74 GLN A O 1
ATOM 606 N N . THR A 1 75 ? -6.735 8.225 8.377 1.00 97.12 75 THR A N 1
ATOM 607 C CA . THR A 1 75 ? -7.059 7.376 9.539 1.00 97.12 75 THR A CA 1
ATOM 608 C C . THR A 1 75 ? -5.823 7.169 10.417 1.00 97.12 75 THR A C 1
ATOM 610 O O . THR A 1 75 ? -5.850 7.432 11.619 1.00 97.12 75 THR A O 1
ATOM 613 N N . MET A 1 76 ? -4.688 6.801 9.809 1.00 95.88 76 MET A N 1
ATOM 614 C CA . MET A 1 76 ? -3.405 6.666 10.512 1.00 95.88 76 MET A CA 1
ATOM 615 C C . MET A 1 76 ? -2.908 7.991 11.109 1.00 95.88 76 MET A C 1
ATOM 617 O O . MET A 1 76 ? -2.226 7.998 12.132 1.00 95.88 76 MET A O 1
ATOM 621 N N . THR A 1 77 ? -3.237 9.126 10.492 1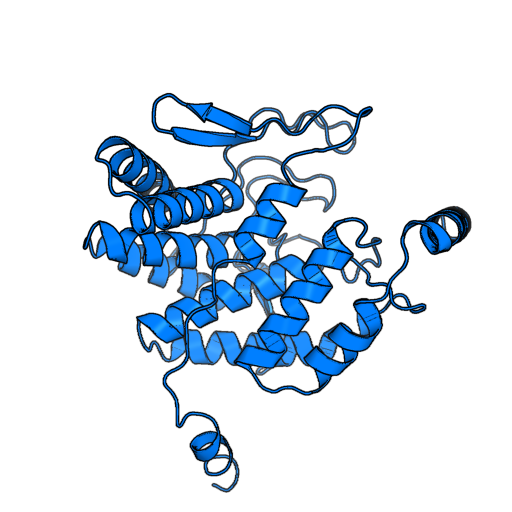.00 93.31 77 THR A N 1
ATOM 622 C CA . THR A 1 77 ? -2.898 10.455 11.019 1.00 93.31 77 THR A CA 1
ATOM 623 C C . THR A 1 77 ? -3.707 10.773 12.273 1.00 93.31 77 THR A C 1
ATOM 625 O O . THR A 1 77 ? -3.119 11.183 13.273 1.00 93.31 77 THR A O 1
ATOM 628 N N . TYR A 1 78 ? -5.021 10.533 12.261 1.00 94.88 78 TYR A N 1
ATOM 629 C CA . TYR A 1 78 ? -5.862 10.706 13.447 1.00 94.88 78 TYR A CA 1
ATOM 630 C C . TYR A 1 78 ? -5.462 9.754 14.579 1.00 94.88 78 TYR A C 1
ATOM 632 O O . TYR A 1 78 ? -5.370 10.189 15.723 1.00 94.88 78 TYR A O 1
ATOM 640 N N . TYR A 1 79 ? -5.095 8.509 14.265 1.00 95.50 79 TYR A N 1
ATOM 641 C CA . TYR A 1 79 ? -4.558 7.565 15.249 1.00 95.50 79 TYR A CA 1
ATOM 642 C C . TYR A 1 79 ? -3.333 8.133 15.982 1.00 95.50 79 TYR A C 1
ATOM 644 O O . TYR A 1 79 ? -3.306 8.192 17.210 1.00 95.50 79 TYR A O 1
ATOM 652 N N . LYS A 1 80 ? -2.340 8.649 15.245 1.00 92.19 80 LYS A N 1
ATOM 653 C CA . LYS A 1 80 ? -1.150 9.278 15.852 1.00 92.19 80 LYS A CA 1
ATOM 654 C C . LYS A 1 80 ? -1.482 10.516 16.673 1.00 92.19 80 LYS A C 1
ATOM 656 O O . LYS A 1 80 ? -0.793 10.805 17.647 1.00 92.19 80 LYS A O 1
ATOM 661 N N . GLN A 1 81 ? -2.476 11.294 16.250 1.00 91.75 81 GLN A N 1
ATOM 662 C CA . GLN A 1 81 ? -2.910 12.454 17.021 1.00 91.75 81 GLN A CA 1
ATOM 663 C C . GLN A 1 81 ? -3.506 12.011 18.359 1.00 91.75 81 GLN A C 1
ATOM 665 O O . GLN A 1 81 ? -3.116 12.567 19.380 1.00 91.75 81 GLN A O 1
ATOM 670 N N . LEU A 1 82 ? -4.333 10.961 18.374 1.00 92.50 82 LEU A N 1
ATOM 671 C CA . LEU A 1 82 ? -4.892 10.388 19.604 1.00 92.50 82 LEU A CA 1
ATOM 672 C C . LEU A 1 82 ? -3.820 9.831 20.542 1.00 92.50 82 LEU A C 1
ATOM 674 O O . LEU A 1 82 ? -3.936 10.015 21.749 1.00 92.50 82 LEU A O 1
ATOM 678 N N . GLN A 1 83 ? -2.748 9.237 20.004 1.00 90.12 83 GLN A N 1
ATOM 679 C CA . GLN A 1 83 ? -1.601 8.797 20.812 1.00 90.12 83 GLN A CA 1
ATOM 680 C C . GLN A 1 83 ? -0.897 9.952 21.541 1.00 90.12 83 GLN A C 1
ATOM 682 O O . GLN A 1 83 ? -0.292 9.737 22.585 1.00 90.12 83 GLN A O 1
ATOM 687 N N . LYS A 1 84 ? -0.947 11.172 20.991 1.00 90.69 84 LYS A N 1
ATOM 688 C CA . LYS A 1 84 ? -0.352 12.368 21.611 1.00 90.69 84 LYS A CA 1
ATOM 689 C C . LYS A 1 84 ? -1.335 13.111 22.508 1.00 90.69 84 LYS A C 1
ATOM 691 O O . LYS A 1 84 ? -0.944 13.646 23.538 1.00 90.69 84 LYS A O 1
ATOM 696 N N . LYS A 1 85 ? -2.591 13.211 22.074 1.00 90.44 85 LYS A N 1
ATOM 697 C CA . LYS A 1 85 ? -3.671 13.911 22.765 1.00 90.44 85 LYS A CA 1
ATOM 698 C C . LYS A 1 85 ? -5.006 13.284 22.376 1.00 90.44 85 LYS A C 1
ATOM 700 O O . LYS A 1 85 ? -5.485 13.471 21.258 1.00 90.44 85 LYS A O 1
ATOM 705 N N . SER A 1 86 ? -5.623 12.584 23.321 1.00 86.25 86 SER A N 1
ATOM 706 C CA . SER A 1 86 ? -6.936 11.977 23.118 1.00 86.25 86 SER A CA 1
ATOM 707 C C . SER A 1 86 ? -8.037 13.038 23.213 1.00 86.25 86 SER A C 1
ATOM 709 O O . SER A 1 86 ? -8.192 13.683 24.249 1.00 86.25 86 SER A O 1
ATOM 711 N N . THR A 1 87 ? -8.786 13.253 22.129 1.00 93.75 87 THR A N 1
ATOM 712 C CA . THR A 1 87 ? -9.989 14.101 22.124 1.00 93.75 87 THR A CA 1
ATOM 713 C C . THR A 1 87 ? -11.127 13.392 21.398 1.00 93.75 87 THR A C 1
ATOM 715 O O . THR A 1 87 ? -10.898 12.702 20.400 1.00 93.75 87 THR A O 1
ATOM 718 N N . ASN A 1 88 ? -12.364 13.603 21.860 1.00 94.94 88 ASN A N 1
ATOM 719 C CA . ASN A 1 88 ? -13.552 13.004 21.239 1.00 94.94 88 ASN A CA 1
ATOM 720 C C . ASN A 1 88 ? -13.674 13.386 19.758 1.00 94.94 88 ASN A C 1
ATOM 722 O O . ASN A 1 88 ? -13.944 12.526 18.930 1.00 94.94 88 ASN A O 1
ATOM 726 N N . GLN A 1 89 ? -13.351 14.634 19.406 1.00 95.69 89 GLN A N 1
ATOM 727 C CA . GLN A 1 89 ? -13.396 15.107 18.021 1.00 95.69 89 GLN A CA 1
ATOM 728 C C . GLN A 1 89 ? -12.423 14.354 17.094 1.00 95.69 89 GLN A C 1
ATOM 730 O O . GLN A 1 89 ? -12.749 14.074 15.944 1.00 95.69 89 GLN A O 1
ATOM 735 N N . ILE A 1 90 ? -11.208 14.033 17.554 1.00 95.19 90 ILE A N 1
ATOM 736 C CA . ILE A 1 90 ? -10.243 13.283 16.730 1.00 95.19 90 ILE A CA 1
ATOM 737 C C . ILE A 1 90 ? -10.652 11.806 16.661 1.00 95.19 90 ILE A C 1
ATOM 739 O O . ILE A 1 90 ? -10.521 11.192 15.601 1.00 95.19 90 ILE A O 1
ATOM 743 N N . LYS A 1 91 ? -11.189 11.249 17.758 1.00 97.44 91 LYS A N 1
ATOM 744 C CA . LYS A 1 91 ? -11.718 9.877 17.798 1.00 97.44 91 LYS A CA 1
ATOM 745 C C . LYS A 1 91 ? -12.875 9.701 16.813 1.00 97.44 91 LYS A C 1
ATOM 747 O O . LYS A 1 91 ? -12.885 8.725 16.072 1.00 97.44 91 LYS A O 1
ATOM 752 N N . GLU A 1 92 ? -13.781 10.670 16.743 1.00 98.19 92 GLU A N 1
ATOM 753 C CA . GLU A 1 92 ? -14.894 10.693 15.791 1.00 98.19 92 GLU A CA 1
ATOM 754 C C . GLU A 1 92 ? -14.410 10.768 14.334 1.00 98.19 92 GLU A C 1
ATOM 756 O O . GLU A 1 92 ? -14.834 9.980 13.495 1.00 98.19 92 GLU A O 1
ATOM 761 N N . LYS A 1 93 ? -13.430 11.625 14.023 1.00 97.69 93 LYS A N 1
ATOM 762 C CA . LYS A 1 93 ? -12.853 11.690 12.666 1.00 97.69 93 LYS A CA 1
ATOM 763 C C . LYS A 1 93 ? -12.127 10.403 12.259 1.00 97.69 93 LYS A C 1
ATOM 765 O O . LYS A 1 93 ? -12.194 9.996 11.096 1.00 97.69 93 LYS A O 1
ATOM 770 N N . LEU A 1 94 ? -11.442 9.748 13.203 1.00 98.06 94 LEU A N 1
ATOM 771 C CA . LEU A 1 94 ? -10.865 8.418 12.994 1.00 98.06 94 LEU A CA 1
ATOM 772 C C . LEU A 1 94 ? -11.961 7.385 12.705 1.00 98.06 94 LEU A C 1
ATOM 774 O O . LEU A 1 94 ? -11.834 6.645 11.730 1.00 98.06 94 LEU A O 1
ATOM 778 N N . LEU A 1 95 ? -13.031 7.370 13.508 1.00 98.62 95 LEU A N 1
ATOM 779 C CA . LEU A 1 95 ? -14.189 6.490 13.335 1.00 98.62 95 LEU A CA 1
ATOM 780 C C . LEU A 1 95 ? -14.812 6.670 11.948 1.00 98.62 95 LEU A C 1
ATOM 782 O O . LEU A 1 95 ? -15.030 5.688 11.245 1.00 98.62 95 LEU A O 1
ATOM 786 N N . ASN A 1 96 ? -15.019 7.912 11.515 1.00 98.69 96 ASN A N 1
ATOM 787 C CA . ASN A 1 96 ? -15.608 8.229 10.215 1.00 98.69 96 ASN A CA 1
ATOM 788 C C . ASN A 1 96 ? -14.751 7.719 9.048 1.00 98.69 96 ASN A C 1
ATOM 790 O O . ASN A 1 96 ? -15.270 7.091 8.124 1.00 98.69 96 ASN A O 1
ATOM 794 N N . CYS A 1 97 ? -13.431 7.927 9.093 1.00 98.56 97 CYS A N 1
ATOM 795 C CA . CYS A 1 97 ? -12.537 7.421 8.048 1.00 98.56 97 CYS A CA 1
ATOM 796 C C . CYS A 1 97 ? -12.446 5.886 8.049 1.00 98.56 97 CYS A C 1
ATOM 798 O O . CYS A 1 97 ? -12.436 5.275 6.980 1.00 98.56 97 CYS A O 1
ATOM 800 N N . ALA A 1 98 ? -12.405 5.256 9.227 1.00 98.75 98 ALA A N 1
ATOM 801 C CA . ALA A 1 98 ? -12.361 3.802 9.351 1.00 98.75 98 ALA A CA 1
ATOM 802 C C . ALA A 1 98 ? -13.661 3.151 8.856 1.00 98.75 98 ALA A C 1
ATOM 804 O O . ALA A 1 98 ? -13.614 2.220 8.055 1.00 98.75 98 ALA A O 1
ATOM 805 N N . ASN A 1 99 ? -14.821 3.689 9.245 1.00 98.81 99 ASN A N 1
ATOM 806 C CA . ASN A 1 99 ? -16.119 3.236 8.747 1.00 98.81 99 ASN A CA 1
ATOM 807 C C . ASN A 1 99 ? -16.251 3.441 7.237 1.00 98.81 99 ASN A C 1
ATOM 809 O O . ASN A 1 99 ? -16.820 2.589 6.565 1.00 98.81 99 ASN A O 1
ATOM 813 N N . TRP A 1 100 ? -15.685 4.514 6.673 1.00 98.75 100 TRP A N 1
ATOM 814 C CA . TRP A 1 100 ? -15.651 4.670 5.219 1.00 98.75 100 TRP A CA 1
ATOM 815 C C . TRP A 1 100 ? -14.918 3.504 4.546 1.00 98.75 100 TRP A C 1
ATOM 817 O O . TRP A 1 100 ? -15.419 2.974 3.556 1.00 98.75 100 TRP A O 1
ATOM 827 N N . LEU A 1 101 ? -13.769 3.076 5.086 1.00 98.88 101 LEU A N 1
ATOM 828 C CA . LEU A 1 101 ? -13.017 1.931 4.557 1.00 98.88 101 LEU A CA 1
ATOM 829 C C . LEU A 1 101 ? -13.813 0.626 4.665 1.00 98.88 101 LEU A C 1
ATOM 831 O O . LEU A 1 101 ? -13.812 -0.143 3.711 1.00 98.88 101 LEU A O 1
ATOM 835 N N . VAL A 1 102 ? -14.516 0.400 5.780 1.00 98.81 102 VAL A N 1
ATOM 836 C CA . VAL A 1 102 ? -15.395 -0.770 5.962 1.00 98.81 102 VAL A CA 1
ATOM 837 C C . VAL A 1 102 ? -16.529 -0.758 4.939 1.00 98.81 102 VAL A C 1
ATOM 839 O O . VAL A 1 102 ? -16.659 -1.693 4.156 1.00 98.81 102 VAL A O 1
ATOM 842 N N . THR A 1 103 ? -17.296 0.330 4.870 1.00 98.56 103 THR A N 1
ATOM 843 C CA . THR A 1 103 ? -18.458 0.450 3.977 1.00 98.56 103 THR A CA 1
ATOM 844 C C . THR A 1 103 ? -18.085 0.374 2.494 1.00 98.56 103 THR A C 1
ATOM 846 O O . THR A 1 103 ? -18.875 -0.108 1.689 1.00 98.56 103 THR A O 1
ATOM 849 N N . ASN A 1 104 ? -16.892 0.841 2.109 1.00 98.44 104 ASN A N 1
ATOM 850 C CA . ASN A 1 104 ? -16.432 0.818 0.714 1.00 98.44 104 ASN A CA 1
ATOM 851 C C . ASN A 1 104 ? -15.582 -0.417 0.371 1.00 98.44 104 ASN A C 1
ATOM 853 O O . ASN A 1 104 ? -15.136 -0.546 -0.770 1.00 98.44 104 ASN A O 1
ATOM 857 N N . SER A 1 105 ? -15.355 -1.320 1.328 1.00 98.44 105 SER A N 1
ATOM 858 C CA . SER A 1 105 ? -14.736 -2.623 1.089 1.00 98.44 105 SER A CA 1
ATOM 859 C C . SER A 1 105 ? -15.765 -3.543 0.434 1.00 98.44 105 SER A C 1
ATOM 861 O O . SER A 1 105 ? -16.598 -4.150 1.104 1.00 98.44 105 SER A O 1
ATOM 863 N N . VAL A 1 106 ? -15.751 -3.615 -0.897 1.00 98.31 106 VAL A N 1
ATOM 864 C CA . VAL A 1 106 ? -16.778 -4.336 -1.657 1.00 98.31 106 VAL A CA 1
ATOM 865 C C . VAL A 1 106 ? -16.473 -5.837 -1.645 1.00 98.31 106 VAL A C 1
ATOM 867 O O . VAL A 1 106 ? -15.416 -6.228 -2.154 1.00 98.31 106 VAL A O 1
ATOM 870 N N . PRO A 1 107 ? -17.370 -6.687 -1.111 1.00 97.44 107 PRO A N 1
ATOM 871 C CA . PRO A 1 107 ? -17.178 -8.130 -1.115 1.00 97.44 107 PRO A CA 1
ATOM 872 C C . PRO A 1 107 ? -17.317 -8.689 -2.534 1.00 97.44 107 PRO A C 1
ATOM 874 O O . PRO A 1 107 ? -18.189 -8.275 -3.297 1.00 97.44 107 PRO A O 1
ATOM 877 N N . VAL A 1 108 ? -16.465 -9.652 -2.888 1.00 95.19 108 VAL A N 1
ATOM 878 C CA . VAL A 1 108 ? -16.558 -10.380 -4.168 1.00 95.19 108 VAL A CA 1
ATOM 879 C C . VAL A 1 108 ? -16.833 -11.862 -3.927 1.00 95.19 108 VAL A C 1
ATOM 881 O O . VAL A 1 108 ? -17.777 -12.421 -4.478 1.00 95.19 108 VAL A O 1
ATOM 884 N N . LYS A 1 109 ? -16.005 -12.499 -3.096 1.00 92.12 109 LYS A N 1
ATOM 885 C CA . LYS A 1 109 ? -16.162 -13.884 -2.621 1.00 92.12 109 LYS A CA 1
ATOM 886 C C . LYS A 1 109 ? -15.669 -13.950 -1.174 1.00 92.12 109 LYS A C 1
ATOM 888 O O . LYS A 1 109 ? -16.140 -13.205 -0.328 1.00 92.12 109 LYS A O 1
ATOM 893 N N . ASN A 1 110 ? -14.648 -14.756 -0.904 1.00 94.81 110 ASN A N 1
ATOM 894 C CA . ASN A 1 110 ? -13.919 -14.801 0.363 1.00 94.81 110 ASN A CA 1
ATOM 895 C C . ASN A 1 110 ? -12.914 -13.639 0.534 1.00 94.81 110 ASN A C 1
ATOM 897 O O . ASN A 1 110 ? -12.007 -13.731 1.357 1.00 94.81 110 ASN A O 1
ATOM 901 N N . TYR A 1 111 ? -13.035 -12.572 -0.256 1.00 98.31 111 TYR A N 1
ATOM 902 C CA . TYR A 1 111 ? -12.193 -11.380 -0.202 1.00 98.31 111 TYR A CA 1
ATOM 903 C C . TYR A 1 111 ? -12.999 -10.137 -0.582 1.00 98.31 111 TYR A C 1
ATOM 905 O O . TYR A 1 111 ? -14.042 -10.240 -1.242 1.00 98.31 111 TYR A O 1
ATOM 913 N N . SER A 1 112 ? -12.463 -8.974 -0.215 1.00 98.62 112 SER A N 1
ATOM 914 C CA . SER A 1 112 ? -13.023 -7.667 -0.557 1.00 98.62 112 SER A CA 1
ATOM 915 C C . SER A 1 112 ? -11.997 -6.765 -1.235 1.00 98.62 112 SER A C 1
ATOM 917 O O . SER A 1 112 ? -10.787 -6.932 -1.070 1.00 98.62 112 SER A O 1
ATOM 919 N N . LEU A 1 113 ? -12.485 -5.788 -1.997 1.00 98.69 113 LEU A N 1
ATOM 920 C CA . LEU A 1 113 ? -11.671 -4.830 -2.743 1.00 98.69 113 LEU A CA 1
ATOM 921 C C . LEU A 1 113 ? -12.125 -3.391 -2.492 1.00 98.69 113 LEU A C 1
ATOM 923 O O . LEU A 1 113 ? -13.319 -3.095 -2.489 1.00 98.69 113 LEU A O 1
ATOM 927 N N . LEU A 1 114 ? -11.157 -2.484 -2.359 1.00 98.69 114 LEU A N 1
ATOM 928 C CA . LEU A 1 114 ? -11.379 -1.041 -2.406 1.00 98.69 114 LEU A CA 1
ATOM 929 C C . LEU A 1 114 ? -11.202 -0.547 -3.844 1.00 98.69 114 LEU A C 1
ATOM 931 O O . LEU A 1 114 ? -10.083 -0.454 -4.358 1.00 98.69 114 LEU A O 1
ATOM 935 N N . TYR A 1 115 ? -12.320 -0.228 -4.493 1.00 98.31 115 TYR A N 1
ATOM 936 C CA . TYR A 1 115 ? -12.336 0.206 -5.887 1.00 98.31 115 TYR A CA 1
ATOM 937 C C . TYR A 1 115 ? -12.060 1.700 -6.056 1.00 98.31 115 TYR A C 1
ATOM 939 O O . TYR A 1 115 ? -12.526 2.554 -5.300 1.00 98.31 115 TYR A O 1
ATOM 947 N N . TYR A 1 116 ? -11.358 2.017 -7.137 1.00 97.94 116 TYR A N 1
ATOM 948 C CA . TYR A 1 116 ? -11.222 3.353 -7.688 1.00 97.94 116 TYR A CA 1
ATOM 949 C C . TYR A 1 116 ? -12.229 3.527 -8.827 1.00 97.94 116 TYR A C 1
ATOM 951 O O . TYR A 1 116 ? -12.062 2.981 -9.916 1.00 97.94 116 TYR A O 1
ATOM 959 N N . ASN A 1 117 ? -13.278 4.316 -8.585 1.00 97.06 117 ASN A N 1
ATOM 960 C CA . ASN A 1 117 ? -14.392 4.521 -9.523 1.00 97.06 117 ASN A CA 1
ATOM 961 C C . ASN A 1 117 ? -14.166 5.683 -10.511 1.00 97.06 117 ASN A C 1
ATOM 963 O O . ASN A 1 117 ? -15.112 6.312 -10.987 1.00 97.06 117 ASN A O 1
ATOM 967 N N . PHE A 1 118 ? -12.907 5.961 -10.844 1.00 95.56 118 PHE A N 1
ATOM 968 C CA . PHE A 1 118 ? -12.490 6.975 -11.814 1.00 95.56 118 PHE A CA 1
ATOM 969 C C . PHE A 1 118 ? -11.325 6.440 -12.659 1.00 95.56 118 PHE A C 1
ATOM 971 O O . PHE A 1 118 ? -10.573 5.598 -12.169 1.00 95.56 118 PHE A O 1
ATOM 978 N N . PRO A 1 119 ? -11.168 6.872 -13.922 1.00 95.38 119 PRO A N 1
ATOM 979 C CA . PRO A 1 119 ? -10.099 6.364 -14.779 1.00 95.38 119 PRO A CA 1
ATOM 980 C C . PRO A 1 119 ? -8.716 6.819 -14.292 1.00 95.38 119 PRO A C 1
ATOM 982 O O . PRO A 1 119 ? -8.580 7.862 -13.651 1.00 95.38 119 PRO A O 1
ATOM 985 N N . TRP A 1 120 ? -7.669 6.073 -14.644 1.00 94.31 120 TRP A N 1
ATOM 986 C CA . TRP A 1 120 ? -6.277 6.460 -14.399 1.00 94.31 120 TRP A CA 1
ATOM 987 C C . TRP A 1 120 ? -5.459 6.420 -15.700 1.00 94.31 120 TRP A C 1
ATOM 989 O O . TRP A 1 120 ? -4.775 5.432 -15.989 1.00 94.31 120 TRP A O 1
ATOM 999 N N . PRO A 1 121 ? -5.515 7.499 -16.507 1.00 90.88 121 PRO A N 1
ATOM 1000 C CA . PRO A 1 121 ? -4.930 7.534 -17.850 1.00 90.88 121 PRO A CA 1
ATOM 1001 C C . PRO A 1 121 ? -3.415 7.338 -17.891 1.00 90.88 121 PRO A C 1
ATOM 1003 O O . PRO A 1 121 ? -2.903 6.805 -18.866 1.00 90.88 121 PRO A O 1
ATOM 1006 N N . ALA A 1 122 ? -2.695 7.709 -16.826 1.00 88.31 122 ALA A N 1
ATOM 1007 C CA . ALA A 1 122 ? -1.244 7.516 -16.736 1.00 88.31 122 ALA A CA 1
ATOM 1008 C C . ALA A 1 122 ? -0.819 6.041 -16.899 1.00 88.31 122 ALA A C 1
ATOM 1010 O O . ALA A 1 122 ? 0.289 5.770 -17.350 1.00 88.31 122 ALA A O 1
ATOM 1011 N N . TYR A 1 123 ? -1.714 5.102 -16.574 1.00 91.19 123 TYR A N 1
ATOM 1012 C CA . TYR A 1 123 ? -1.503 3.658 -16.716 1.00 91.19 123 TYR A CA 1
ATOM 1013 C C . TYR A 1 123 ? -2.543 2.982 -17.618 1.00 91.19 123 TYR A C 1
ATOM 1015 O O . TYR A 1 123 ? -2.654 1.758 -17.613 1.00 91.19 123 TYR A O 1
ATOM 1023 N N . ASN A 1 124 ? -3.284 3.761 -18.414 1.00 91.56 124 ASN A N 1
ATOM 1024 C CA . ASN A 1 124 ? -4.377 3.283 -19.268 1.00 91.56 124 ASN A CA 1
ATOM 1025 C C . ASN A 1 124 ? -5.424 2.452 -18.500 1.00 91.56 124 ASN A C 1
ATOM 1027 O O . ASN A 1 124 ? -5.885 1.424 -18.991 1.00 91.56 124 ASN A O 1
ATOM 1031 N N . LEU A 1 125 ? -5.777 2.870 -17.281 1.00 93.75 125 LEU A N 1
ATOM 1032 C CA . LEU A 1 125 ? -6.807 2.191 -16.497 1.00 93.75 125 LEU A CA 1
ATOM 1033 C C . LEU A 1 125 ? -8.174 2.837 -16.703 1.00 93.75 125 LEU A C 1
ATOM 1035 O O . LEU A 1 125 ? -8.353 4.040 -16.492 1.00 93.75 125 LEU A O 1
ATOM 1039 N N . GLU A 1 126 ? -9.152 2.006 -17.035 1.00 94.50 126 GLU A N 1
ATOM 1040 C CA . GLU A 1 126 ? -10.568 2.351 -16.968 1.00 94.50 126 GLU A CA 1
ATOM 1041 C C . GLU A 1 126 ? -11.118 2.082 -15.562 1.00 94.50 126 GLU A C 1
ATOM 1043 O O . GLU A 1 126 ? -10.562 1.296 -14.792 1.00 94.50 126 GLU A O 1
ATOM 1048 N N . LYS A 1 127 ? -12.217 2.756 -15.210 1.00 94.38 127 LYS A N 1
ATOM 1049 C CA . LYS A 1 127 ? -12.929 2.481 -13.957 1.00 94.38 127 LYS A CA 1
ATOM 1050 C C . LYS A 1 127 ? -13.830 1.237 -14.095 1.00 94.38 127 LYS A C 1
ATOM 1052 O O . LYS A 1 127 ? -14.446 1.077 -15.146 1.00 94.38 127 LYS A O 1
ATOM 1057 N N . PRO A 1 128 ? -14.014 0.440 -13.030 1.00 96.19 128 PRO A N 1
ATOM 1058 C CA . PRO A 1 128 ? -13.272 0.500 -11.778 1.00 96.19 128 PRO A CA 1
ATOM 1059 C C . PRO A 1 128 ? -11.916 -0.219 -11.886 1.00 96.19 128 PRO A C 1
ATOM 1061 O O . PRO A 1 128 ? -11.782 -1.222 -12.584 1.00 96.19 128 PRO A O 1
ATOM 1064 N N . TRP A 1 129 ? -10.924 0.262 -11.140 1.00 97.50 129 TRP A N 1
ATOM 1065 C CA . TRP A 1 129 ? -9.635 -0.418 -10.950 1.00 97.50 129 TRP A CA 1
ATOM 1066 C C . TRP A 1 129 ? -9.303 -0.530 -9.458 1.00 97.50 129 TRP A C 1
ATOM 1068 O O . TRP A 1 129 ? -9.981 0.067 -8.620 1.00 97.50 129 TRP A O 1
ATOM 1078 N N . VAL A 1 130 ? -8.294 -1.328 -9.108 1.00 98.00 130 VAL A N 1
ATOM 1079 C CA . VAL A 1 130 ? -7.917 -1.622 -7.714 1.00 98.00 130 VAL A CA 1
ATOM 1080 C C . VAL A 1 130 ? -6.416 -1.462 -7.494 1.00 98.00 130 VAL A C 1
ATOM 1082 O O . VAL A 1 130 ? -5.640 -1.367 -8.443 1.00 98.00 130 VAL A O 1
ATOM 1085 N N . SER A 1 131 ? -5.998 -1.393 -6.230 1.00 98.62 131 SER A N 1
ATOM 1086 C CA . SER A 1 131 ? -4.608 -1.110 -5.867 1.00 98.62 131 SER A CA 1
ATOM 1087 C C . SER A 1 131 ? -4.154 -1.934 -4.673 1.00 98.62 131 SER A C 1
ATOM 1089 O O . SER A 1 131 ? -4.713 -1.800 -3.586 1.00 98.62 131 SER A O 1
ATOM 1091 N N . ALA A 1 132 ? -3.083 -2.710 -4.829 1.00 98.75 132 ALA A N 1
ATOM 1092 C CA . ALA A 1 132 ? -2.436 -3.404 -3.720 1.00 98.75 132 ALA A CA 1
ATOM 1093 C C . ALA A 1 132 ? -1.976 -2.449 -2.613 1.00 98.75 132 ALA A C 1
ATOM 1095 O O . ALA A 1 132 ? -2.116 -2.749 -1.428 1.00 98.75 132 ALA A O 1
ATOM 1096 N N . MET A 1 133 ? -1.483 -1.264 -2.990 1.00 98.56 133 MET A N 1
ATOM 1097 C CA . MET A 1 133 ? -1.107 -0.227 -2.031 1.00 98.56 133 MET A CA 1
ATOM 1098 C C . MET A 1 133 ? -2.316 0.238 -1.210 1.00 98.56 133 MET A C 1
ATOM 1100 O O . MET A 1 133 ? -2.192 0.433 -0.001 1.00 98.56 133 MET A O 1
ATOM 1104 N N . ALA A 1 134 ? -3.482 0.403 -1.845 1.00 98.62 134 ALA A N 1
ATOM 1105 C CA . ALA A 1 134 ? -4.713 0.746 -1.136 1.00 98.62 134 ALA A CA 1
ATOM 1106 C C . ALA A 1 134 ? -5.123 -0.345 -0.148 1.00 98.62 134 ALA A C 1
ATOM 1108 O O . ALA A 1 134 ? -5.405 -0.024 1.002 1.00 98.62 134 ALA A O 1
ATOM 1109 N N . GLN A 1 135 ? -5.103 -1.610 -0.574 1.00 98.81 135 GLN A N 1
ATOM 1110 C CA . GLN A 1 135 ? -5.455 -2.744 0.282 1.00 98.81 135 GLN A CA 1
ATOM 1111 C C . GLN A 1 135 ? -4.524 -2.814 1.502 1.00 98.81 135 GLN A C 1
ATOM 1113 O O . GLN A 1 135 ? -4.997 -2.836 2.635 1.00 98.81 135 GLN A O 1
ATOM 1118 N N . GLY A 1 136 ? -3.204 -2.746 1.289 1.00 98.75 136 GLY A N 1
ATOM 1119 C CA . GLY A 1 136 ? -2.216 -2.780 2.370 1.00 98.75 136 GLY A CA 1
ATOM 1120 C C . GLY A 1 136 ? -2.347 -1.608 3.346 1.00 98.75 136 GLY A C 1
ATOM 1121 O O . GLY A 1 136 ? -2.391 -1.809 4.558 1.00 98.75 136 GLY A O 1
ATOM 1122 N N . GLN A 1 137 ? -2.483 -0.375 2.852 1.00 98.62 137 GLN A N 1
ATOM 1123 C CA . GLN A 1 137 ? -2.632 0.780 3.744 1.00 98.62 137 GLN A CA 1
ATOM 1124 C C . GLN A 1 137 ? -3.983 0.805 4.465 1.00 98.62 137 GLN A C 1
ATOM 1126 O O . GLN A 1 137 ? -4.048 1.253 5.611 1.00 98.62 137 GLN A O 1
ATOM 1131 N N . ALA A 1 138 ? -5.053 0.310 3.839 1.00 98.88 138 ALA A N 1
ATOM 1132 C CA . ALA A 1 138 ? -6.344 0.152 4.496 1.00 98.88 138 ALA A CA 1
ATOM 1133 C C . ALA A 1 138 ? -6.275 -0.869 5.632 1.00 98.88 138 ALA A C 1
ATOM 1135 O O . ALA A 1 138 ? -6.795 -0.588 6.707 1.00 98.88 138 ALA A O 1
ATOM 1136 N N . ILE A 1 139 ? -5.555 -1.978 5.451 1.00 98.88 139 ILE A N 1
ATOM 1137 C CA . ILE A 1 139 ? -5.282 -2.938 6.526 1.00 98.88 139 ILE A CA 1
ATOM 1138 C C . ILE A 1 139 ? -4.599 -2.246 7.721 1.00 98.88 139 ILE A C 1
ATOM 1140 O O . ILE A 1 139 ? -5.091 -2.348 8.844 1.00 98.88 139 ILE A O 1
ATOM 1144 N N . GLN A 1 140 ? -3.539 -1.456 7.500 1.00 98.44 140 GLN A N 1
ATOM 1145 C CA . GLN A 1 140 ? -2.876 -0.702 8.584 1.00 98.44 140 GLN A CA 1
ATOM 1146 C C . GLN A 1 140 ? -3.822 0.298 9.266 1.00 98.44 140 GLN A C 1
ATOM 1148 O O . GLN A 1 140 ? -3.806 0.461 10.489 1.00 98.44 140 GLN A O 1
ATOM 1153 N N . ALA A 1 141 ? -4.646 0.992 8.479 1.00 98.56 141 ALA A N 1
ATOM 1154 C CA . ALA A 1 141 ? -5.624 1.946 8.987 1.00 98.56 141 ALA A CA 1
ATOM 1155 C C . ALA A 1 141 ? -6.688 1.270 9.863 1.00 98.56 141 ALA A C 1
ATOM 1157 O O . ALA A 1 141 ? -6.996 1.785 10.935 1.00 98.56 141 ALA A O 1
ATOM 1158 N N . LEU A 1 142 ? -7.197 0.112 9.442 1.00 98.88 142 LEU A N 1
ATOM 1159 C CA . LEU A 1 142 ? -8.201 -0.663 10.168 1.00 98.88 142 LEU A CA 1
ATOM 1160 C C . LEU A 1 142 ? -7.631 -1.278 11.453 1.00 98.88 142 LEU A C 1
ATOM 1162 O O . LEU A 1 142 ? -8.279 -1.192 12.489 1.00 98.88 142 LEU A O 1
ATOM 1166 N N . ILE A 1 143 ? -6.388 -1.778 11.442 1.00 98.56 143 ILE A N 1
ATOM 1167 C CA . ILE A 1 143 ? -5.685 -2.201 12.670 1.00 98.56 143 ILE A CA 1
ATOM 1168 C C . ILE A 1 143 ? -5.576 -1.031 13.659 1.00 98.56 143 ILE A C 1
ATOM 1170 O O . ILE A 1 143 ? -5.825 -1.181 14.854 1.00 98.56 143 ILE A O 1
ATOM 1174 N N . ASN A 1 144 ? -5.207 0.159 13.178 1.00 97.62 144 ASN A N 1
ATOM 1175 C CA . ASN A 1 144 ? -5.114 1.347 14.026 1.00 97.62 144 ASN A CA 1
ATOM 1176 C C . ASN A 1 144 ? -6.481 1.810 14.544 1.00 97.62 144 ASN A C 1
ATOM 1178 O O . ASN A 1 144 ? -6.562 2.307 15.666 1.00 97.62 144 ASN A O 1
ATOM 1182 N N . ALA A 1 145 ? -7.545 1.629 13.761 1.00 98.38 145 ALA A N 1
ATOM 1183 C CA . ALA A 1 145 ? -8.904 1.894 14.208 1.00 98.38 145 ALA A CA 1
ATOM 1184 C C . ALA A 1 145 ? -9.346 0.904 15.290 1.00 98.38 145 ALA A C 1
ATOM 1186 O O . ALA A 1 145 ? -9.817 1.337 16.339 1.00 98.38 145 ALA A O 1
ATOM 1187 N N . HIS A 1 146 ? -9.096 -0.392 15.090 1.00 98.56 146 HIS A N 1
ATOM 1188 C CA . HIS A 1 146 ? -9.361 -1.437 16.077 1.00 98.56 146 HIS A CA 1
ATOM 1189 C C . HIS A 1 146 ? -8.687 -1.140 17.423 1.00 98.56 146 HIS A C 1
ATOM 1191 O O . HIS A 1 146 ? -9.342 -1.158 18.455 1.00 98.56 146 HIS A O 1
ATOM 1197 N N . LYS A 1 147 ? -7.414 -0.723 17.422 1.00 97.12 147 LYS A N 1
ATOM 1198 C CA . LYS A 1 147 ? -6.682 -0.349 18.652 1.00 97.12 147 LYS A CA 1
ATOM 1199 C C . LYS A 1 147 ? -7.303 0.803 19.460 1.00 97.12 147 LYS A C 1
ATOM 1201 O O . LYS A 1 147 ? -6.907 0.999 20.602 1.00 97.12 147 LYS A O 1
ATOM 1206 N N . ILE A 1 148 ? -8.168 1.624 18.862 1.00 97.12 148 ILE A N 1
ATOM 1207 C CA . ILE A 1 148 ? -8.799 2.791 19.510 1.00 97.12 148 ILE A CA 1
ATOM 1208 C C . ILE A 1 148 ? -10.284 2.559 19.799 1.00 97.12 148 ILE A C 1
ATOM 1210 O O . ILE A 1 148 ? -10.843 3.167 20.716 1.00 97.12 148 ILE A O 1
ATOM 1214 N N . LEU A 1 149 ? -10.940 1.777 18.946 1.00 97.56 149 LEU A N 1
ATOM 1215 C CA . LEU A 1 149 ? -12.388 1.605 18.927 1.00 97.56 149 LEU A CA 1
ATOM 1216 C C . LEU A 1 149 ? -12.833 0.228 19.415 1.00 97.56 149 LEU A C 1
ATOM 1218 O O . LEU A 1 149 ? -13.998 0.106 19.765 1.00 97.56 149 LEU A O 1
ATOM 1222 N N . GLU A 1 150 ? -11.930 -0.757 19.431 1.00 97.88 150 GLU A N 1
ATOM 1223 C CA . GLU A 1 150 ? -12.152 -2.115 19.955 1.00 97.88 150 GLU A CA 1
ATOM 1224 C C . GLU A 1 150 ? -13.356 -2.830 19.309 1.00 97.88 150 GLU A C 1
ATOM 1226 O O . GLU A 1 150 ? -14.033 -3.640 19.931 1.00 97.88 150 GLU A O 1
ATOM 1231 N N . ASP A 1 151 ? -13.636 -2.505 18.043 1.00 98.56 151 ASP A N 1
ATOM 1232 C CA . ASP A 1 151 ? -14.725 -3.083 17.250 1.00 98.56 151 ASP A CA 1
ATOM 1233 C C . ASP A 1 151 ? -14.149 -4.048 16.201 1.00 98.56 151 ASP A C 1
ATOM 1235 O O . ASP A 1 151 ? -13.431 -3.636 15.280 1.00 98.56 151 ASP A O 1
ATOM 1239 N N . GLU A 1 152 ? -14.464 -5.335 16.350 1.00 98.50 152 GLU A N 1
ATOM 1240 C CA . GLU A 1 152 ? -13.917 -6.447 15.559 1.00 98.50 152 GLU A CA 1
ATOM 1241 C C . GLU A 1 152 ? -14.171 -6.320 14.053 1.00 98.50 152 GLU A C 1
ATOM 1243 O O . GLU A 1 152 ? -13.364 -6.796 13.247 1.00 98.50 152 GLU A O 1
ATOM 1248 N N . LYS A 1 153 ? -15.207 -5.576 13.634 1.00 98.69 153 LYS A N 1
ATOM 1249 C CA . LYS A 1 153 ? -15.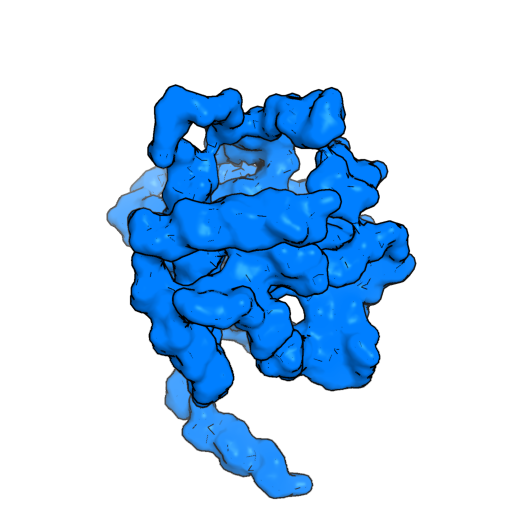511 -5.364 12.207 1.00 98.69 153 LYS A CA 1
ATOM 1250 C C . LYS A 1 153 ? -14.313 -4.824 11.419 1.00 98.69 153 LYS A C 1
ATOM 1252 O O . LYS A 1 153 ? -14.193 -5.054 10.212 1.00 98.69 153 LYS A O 1
ATOM 1257 N N . TYR A 1 154 ? -13.416 -4.080 12.077 1.00 98.88 154 TYR A N 1
ATOM 1258 C CA . TYR A 1 154 ? -12.212 -3.552 11.442 1.00 98.88 154 TYR A CA 1
ATOM 1259 C C . TYR A 1 154 ? -11.206 -4.660 11.116 1.00 98.88 154 TYR A C 1
ATOM 1261 O O . TYR A 1 154 ? -10.606 -4.627 10.039 1.00 98.88 154 TYR A O 1
ATOM 1269 N N . LEU A 1 155 ? -11.039 -5.652 11.994 1.00 98.75 155 LEU A N 1
ATOM 1270 C CA . LEU A 1 155 ? -10.154 -6.795 11.757 1.00 98.75 155 LEU A CA 1
ATOM 1271 C C . LEU A 1 155 ? -10.765 -7.795 10.777 1.00 98.75 155 LEU A C 1
ATOM 1273 O O . LEU A 1 155 ? -10.047 -8.296 9.910 1.00 98.75 155 LEU A O 1
ATOM 1277 N N . GLU A 1 156 ? -12.079 -8.010 10.843 1.00 98.75 156 GLU A N 1
ATOM 1278 C CA . GLU A 1 156 ? -12.826 -8.803 9.860 1.00 98.75 156 GLU A CA 1
ATOM 1279 C C . GLU A 1 156 ? -12.676 -8.213 8.451 1.00 98.75 156 GLU A C 1
ATOM 1281 O O . GLU A 1 156 ? -12.292 -8.904 7.502 1.00 98.75 156 GLU A O 1
ATOM 1286 N N . THR A 1 157 ? -12.874 -6.897 8.318 1.00 98.88 157 THR A N 1
ATOM 1287 C CA . THR A 1 157 ? -12.664 -6.187 7.050 1.00 98.88 157 THR A CA 1
ATOM 1288 C C . THR A 1 157 ? -11.206 -6.286 6.602 1.00 98.88 157 THR A C 1
ATOM 1290 O O . THR A 1 157 ? -10.941 -6.557 5.430 1.00 98.88 157 THR A O 1
ATOM 1293 N N . ALA A 1 158 ? -10.244 -6.104 7.511 1.00 98.88 158 ALA A N 1
ATOM 1294 C CA . ALA A 1 158 ? -8.826 -6.220 7.186 1.00 98.88 158 ALA A CA 1
ATOM 1295 C C . ALA A 1 158 ? -8.452 -7.633 6.698 1.00 98.88 158 ALA A C 1
ATOM 1297 O O . ALA A 1 158 ? -7.683 -7.742 5.742 1.00 98.88 158 ALA A O 1
ATOM 1298 N N . LYS A 1 159 ? -9.041 -8.701 7.262 1.00 98.81 159 LYS A N 1
ATOM 1299 C CA . LYS A 1 159 ? -8.861 -10.078 6.765 1.00 98.81 159 LYS A CA 1
ATOM 1300 C C . LYS A 1 159 ? -9.385 -10.230 5.338 1.00 98.81 159 LYS A C 1
ATOM 1302 O O . LYS A 1 159 ? -8.699 -10.789 4.486 1.00 98.81 159 LYS A O 1
ATOM 1307 N N . LEU A 1 160 ? -10.569 -9.695 5.040 1.00 98.81 160 LEU A N 1
ATOM 1308 C CA . LEU A 1 160 ? -11.135 -9.755 3.687 1.00 98.81 160 LEU A CA 1
ATOM 1309 C C . LEU A 1 160 ? -10.290 -8.980 2.665 1.00 98.81 160 LEU A C 1
ATOM 1311 O O . LEU A 1 160 ? -10.126 -9.440 1.532 1.00 98.81 160 LEU A O 1
ATOM 1315 N N . LEU A 1 161 ? -9.715 -7.838 3.053 1.00 98.88 161 LEU A N 1
ATOM 1316 C CA . LEU A 1 161 ? -8.761 -7.104 2.217 1.00 98.88 161 LEU A CA 1
ATOM 1317 C C . LEU A 1 161 ? -7.456 -7.892 2.031 1.00 98.88 161 LEU A C 1
ATOM 1319 O O . LEU A 1 161 ? -6.936 -7.944 0.916 1.00 98.88 161 LEU A O 1
ATOM 1323 N N . LEU A 1 162 ? -6.945 -8.550 3.077 1.00 98.88 162 LEU A N 1
ATOM 1324 C CA . LEU A 1 162 ? -5.758 -9.408 2.996 1.00 98.88 162 LEU A CA 1
ATOM 1325 C C . LEU A 1 162 ? -5.970 -10.566 2.007 1.00 98.88 162 LEU A C 1
ATOM 1327 O O . LEU A 1 162 ? -5.110 -10.841 1.174 1.00 98.88 162 LEU A O 1
ATOM 1331 N N . ASN A 1 163 ? -7.143 -11.198 2.027 1.00 98.75 163 ASN A N 1
ATOM 1332 C CA . ASN A 1 163 ? -7.445 -12.318 1.135 1.00 98.75 163 ASN A CA 1
ATOM 1333 C C . ASN A 1 163 ? -7.373 -11.929 -0.357 1.00 98.75 163 ASN A C 1
ATOM 1335 O O . ASN A 1 163 ? -7.093 -12.779 -1.204 1.00 98.75 163 ASN A O 1
ATOM 1339 N N . SER A 1 164 ? -7.545 -10.643 -0.699 1.00 98.56 164 SER A N 1
ATOM 1340 C CA . SER A 1 164 ? -7.430 -10.162 -2.086 1.00 98.56 164 SER A CA 1
ATOM 1341 C C . SER A 1 164 ? -6.024 -10.329 -2.685 1.00 98.56 164 SER A C 1
ATOM 1343 O O . SER A 1 164 ? -5.888 -10.449 -3.902 1.00 98.56 164 SER A O 1
ATOM 1345 N N . PHE A 1 165 ? -4.983 -10.424 -1.850 1.00 98.75 165 PHE A N 1
ATOM 1346 C CA . PHE A 1 165 ? -3.598 -10.640 -2.282 1.00 98.75 165 PHE A CA 1
ATOM 1347 C C . PHE A 1 165 ? -3.338 -12.062 -2.813 1.00 98.75 165 PHE A C 1
ATOM 1349 O O . PHE A 1 165 ? -2.325 -12.302 -3.473 1.00 98.75 165 PHE A O 1
ATOM 1356 N N . HIS A 1 166 ? -4.257 -13.007 -2.604 1.00 98.38 166 HIS A N 1
ATOM 1357 C CA . HIS A 1 166 ? -4.187 -14.332 -3.227 1.00 98.38 166 HIS A CA 1
ATOM 1358 C C . HIS A 1 166 ? -4.744 -14.356 -4.656 1.00 98.38 166 HIS A C 1
ATOM 1360 O O . HIS A 1 166 ? -4.571 -15.357 -5.357 1.00 98.38 166 HIS A O 1
ATOM 1366 N N . VAL A 1 167 ? -5.417 -13.291 -5.096 1.00 98.19 167 VAL A N 1
ATOM 1367 C CA . VAL A 1 167 ? -6.195 -13.281 -6.338 1.00 98.19 167 VAL A CA 1
ATOM 1368 C C . VAL A 1 167 ? -5.391 -12.626 -7.456 1.00 98.19 167 VAL A C 1
ATOM 1370 O O . VAL A 1 167 ? -4.872 -11.517 -7.295 1.00 98.19 167 VAL A O 1
ATOM 1373 N N . GLU A 1 168 ? -5.289 -13.309 -8.599 1.00 97.25 168 GLU A N 1
ATOM 1374 C CA . GLU A 1 168 ? -4.582 -12.760 -9.752 1.00 97.25 168 GLU A CA 1
ATOM 1375 C C . GLU A 1 168 ? -5.308 -11.548 -10.340 1.00 97.25 168 GLU A C 1
ATOM 1377 O O . GLU A 1 168 ? -6.537 -11.477 -10.334 1.00 97.25 168 GLU A O 1
ATOM 1382 N N . THR A 1 169 ? -4.566 -10.589 -10.889 1.00 95.88 169 THR A N 1
ATOM 1383 C CA . THR A 1 169 ? -5.155 -9.418 -11.564 1.00 95.88 169 THR A CA 1
ATOM 1384 C C . THR A 1 169 ? -6.060 -9.806 -12.734 1.00 95.88 169 THR A C 1
ATOM 1386 O O . THR A 1 169 ? -7.094 -9.170 -12.931 1.00 95.88 169 THR A O 1
ATOM 1389 N N . THR A 1 170 ? -5.735 -10.877 -13.463 1.00 94.94 170 THR A N 1
ATOM 1390 C CA . THR A 1 170 ? -6.544 -11.483 -14.539 1.00 94.94 170 THR A CA 1
ATOM 1391 C C . THR A 1 170 ? -7.912 -11.957 -14.042 1.00 94.94 170 THR A C 1
ATOM 1393 O O . THR A 1 170 ? -8.919 -11.785 -14.734 1.00 94.94 170 THR A O 1
ATOM 1396 N N . ASP A 1 171 ? -7.979 -12.428 -12.797 1.00 95.31 171 ASP A N 1
ATOM 1397 C CA . ASP A 1 171 ? -9.213 -12.824 -12.111 1.00 95.31 171 ASP A CA 1
ATOM 1398 C C . ASP A 1 171 ? -9.913 -11.650 -11.406 1.00 95.31 171 ASP A C 1
ATOM 1400 O O . ASP A 1 171 ? -11.002 -11.800 -10.852 1.00 95.31 171 ASP A O 1
ATOM 1404 N N . GLY A 1 172 ? -9.352 -10.440 -11.498 1.00 92.25 172 GLY A N 1
ATOM 1405 C CA . GLY A 1 172 ? -9.883 -9.222 -10.882 1.00 92.25 172 GLY A CA 1
ATOM 1406 C C . GLY A 1 172 ? -9.321 -8.927 -9.491 1.00 92.25 172 GLY A C 1
ATOM 1407 O O . GLY A 1 172 ? -9.886 -8.099 -8.784 1.00 92.25 172 GLY A O 1
ATOM 1408 N N . GLY A 1 173 ? -8.242 -9.598 -9.092 1.00 95.56 173 GLY A N 1
ATOM 1409 C CA . GLY A 1 173 ? -7.470 -9.298 -7.892 1.00 95.56 173 GLY A CA 1
ATOM 1410 C C . GLY A 1 173 ? -6.383 -8.247 -8.113 1.00 95.56 173 GLY A C 1
ATOM 1411 O O . GLY A 1 173 ? -6.469 -7.396 -8.999 1.00 95.56 173 GLY A O 1
ATOM 1412 N N . ILE A 1 174 ? -5.340 -8.320 -7.289 1.00 98.06 174 ILE A N 1
ATOM 1413 C CA . ILE A 1 174 ? -4.250 -7.330 -7.225 1.00 98.06 174 ILE A CA 1
ATOM 1414 C C . ILE A 1 174 ? -2.853 -7.948 -7.366 1.00 98.06 174 ILE A C 1
ATOM 1416 O O . ILE A 1 174 ? -1.854 -7.239 -7.237 1.00 98.06 174 ILE A O 1
ATOM 1420 N N . THR A 1 175 ? -2.764 -9.251 -7.635 1.00 98.44 175 THR A N 1
ATOM 1421 C CA . THR A 1 175 ? -1.492 -9.980 -7.619 1.00 98.44 175 THR A CA 1
ATOM 1422 C C . THR A 1 175 ? -1.106 -10.475 -9.011 1.00 98.44 175 THR A C 1
ATOM 1424 O O . THR A 1 175 ? -1.929 -11.014 -9.742 1.00 98.44 175 THR A O 1
ATOM 1427 N N . TYR A 1 176 ? 0.163 -10.338 -9.384 1.00 96.56 176 TYR A N 1
ATOM 1428 C CA . TYR A 1 176 ? 0.771 -11.107 -10.469 1.00 96.56 176 TYR A CA 1
ATOM 1429 C C . TYR A 1 176 ? 1.623 -12.215 -9.865 1.00 96.56 176 TYR A C 1
ATOM 1431 O O . TYR A 1 176 ? 2.604 -11.931 -9.177 1.00 96.56 176 TYR A O 1
ATOM 1439 N N . LYS A 1 177 ? 1.277 -13.476 -10.126 1.00 96.06 177 LYS A N 1
ATOM 1440 C CA . LYS A 1 177 ? 2.084 -14.616 -9.689 1.00 96.06 177 LYS A CA 1
ATOM 1441 C C . LYS A 1 177 ? 3.040 -14.967 -10.820 1.00 96.06 177 LYS A C 1
ATOM 1443 O O . LYS A 1 177 ? 2.638 -15.550 -11.819 1.00 96.06 177 LYS A O 1
ATOM 1448 N N . ASP A 1 178 ? 4.306 -14.577 -10.689 1.00 90.06 178 ASP A N 1
ATOM 1449 C CA . ASP A 1 178 ? 5.314 -14.929 -11.699 1.00 90.06 178 ASP A CA 1
ATOM 1450 C C . ASP A 1 178 ? 5.536 -16.437 -11.758 1.00 90.06 178 ASP A C 1
ATOM 1452 O O . ASP A 1 178 ? 5.802 -17.003 -12.816 1.00 90.06 178 ASP A O 1
ATOM 1456 N N . ASN A 1 179 ? 5.436 -17.081 -10.600 1.00 91.00 179 ASN A N 1
ATOM 1457 C CA . ASN A 1 179 ? 5.469 -18.520 -10.411 1.00 91.00 179 ASN A CA 1
ATOM 1458 C C . ASN A 1 179 ? 4.899 -18.871 -9.019 1.00 91.00 179 ASN A C 1
ATOM 1460 O O . ASN A 1 179 ? 4.245 -18.055 -8.360 1.00 91.00 179 ASN A O 1
ATOM 1464 N N . SER A 1 180 ? 5.170 -20.089 -8.543 1.00 86.56 180 SER A N 1
ATOM 1465 C CA . SER A 1 180 ? 4.699 -20.568 -7.242 1.00 86.56 180 SER A CA 1
ATOM 1466 C C . SER A 1 180 ? 5.273 -19.814 -6.037 1.00 86.56 180 SER A C 1
ATOM 1468 O O . SER A 1 180 ? 4.642 -19.838 -4.986 1.00 86.56 180 SER A O 1
ATOM 1470 N N . ASP A 1 181 ? 6.428 -19.145 -6.145 1.00 91.94 181 ASP A N 1
ATOM 1471 C CA . ASP A 1 181 ? 7.149 -18.568 -4.998 1.00 91.94 181 ASP A CA 1
ATOM 1472 C C . ASP A 1 181 ? 7.432 -17.054 -5.082 1.00 91.94 181 ASP A C 1
ATOM 1474 O O . ASP A 1 181 ? 7.966 -16.489 -4.123 1.00 91.94 181 ASP A O 1
ATOM 1478 N N . ARG A 1 182 ? 7.047 -16.379 -6.175 1.00 96.38 182 ARG A N 1
ATOM 1479 C CA . ARG A 1 182 ? 7.240 -14.933 -6.392 1.00 96.38 182 ARG A CA 1
ATOM 1480 C C . ARG A 1 182 ? 5.957 -14.253 -6.842 1.00 96.38 182 ARG A C 1
ATOM 1482 O O . ARG A 1 182 ? 5.545 -14.380 -7.998 1.00 96.38 182 ARG A O 1
ATOM 1489 N N . TRP A 1 183 ? 5.318 -13.532 -5.923 1.00 98.50 183 TRP A N 1
ATOM 1490 C CA . TRP A 1 183 ? 4.065 -12.826 -6.187 1.00 98.50 183 TRP A CA 1
ATOM 1491 C C . TRP A 1 183 ? 4.261 -11.319 -6.053 1.00 98.50 183 TRP A C 1
ATOM 1493 O O . TRP A 1 183 ? 4.653 -10.825 -5.000 1.00 98.50 183 TRP A O 1
ATOM 1503 N N . TRP A 1 184 ? 3.995 -10.588 -7.131 1.00 98.69 184 TRP A N 1
ATOM 1504 C CA . TRP A 1 184 ? 4.048 -9.134 -7.157 1.00 98.69 184 TRP A CA 1
ATOM 1505 C C . TRP A 1 184 ? 2.669 -8.538 -6.875 1.00 98.69 184 TRP A C 1
ATOM 1507 O O . TRP A 1 184 ? 1.680 -8.967 -7.467 1.00 98.69 184 TRP A O 1
ATOM 1517 N N . TYR A 1 185 ? 2.601 -7.513 -6.028 1.00 98.75 185 TYR A N 1
ATOM 1518 C CA . TYR A 1 185 ? 1.359 -6.826 -5.675 1.00 98.75 185 TYR A CA 1
ATOM 1519 C C . TYR A 1 185 ? 1.264 -5.482 -6.398 1.00 98.75 185 TYR A C 1
ATOM 1521 O O . TYR A 1 185 ? 2.046 -4.563 -6.156 1.00 98.75 185 TYR A O 1
ATOM 1529 N N . GLU A 1 186 ? 0.318 -5.363 -7.325 1.00 98.12 186 GLU A N 1
ATOM 1530 C CA . GLU A 1 186 ? 0.234 -4.220 -8.234 1.00 98.12 186 GLU A CA 1
ATOM 1531 C C . GLU A 1 186 ? -0.465 -3.007 -7.631 1.00 98.12 186 GLU A C 1
ATOM 1533 O O . GLU A 1 186 ? -1.619 -3.071 -7.206 1.00 98.12 186 GLU A O 1
ATOM 1538 N N . GLU A 1 187 ? 0.204 -1.852 -7.683 1.00 98.19 187 GLU A N 1
ATOM 1539 C CA . GLU A 1 187 ? -0.400 -0.567 -7.312 1.00 98.19 187 GLU A CA 1
ATOM 1540 C C . GLU A 1 187 ? -1.551 -0.184 -8.248 1.00 98.19 187 GLU A C 1
ATOM 1542 O O . GLU A 1 187 ? -2.538 0.389 -7.793 1.00 98.19 187 GLU A O 1
ATOM 1547 N N . TYR A 1 188 ? -1.423 -0.511 -9.532 1.00 97.50 188 TYR A N 1
ATOM 1548 C CA . TYR A 1 188 ? -2.348 -0.137 -10.597 1.00 97.50 188 TYR A CA 1
ATOM 1549 C C . TYR A 1 188 ? -2.886 -1.408 -11.265 1.00 97.50 188 TYR A C 1
ATOM 1551 O O . TYR A 1 188 ? -2.458 -1.794 -12.351 1.00 97.50 188 TYR A O 1
ATOM 1559 N N . ALA A 1 189 ? -3.811 -2.090 -10.588 1.00 97.19 189 ALA A N 1
ATOM 1560 C CA . ALA A 1 189 ? -4.323 -3.389 -11.008 1.00 97.19 189 ALA A CA 1
ATOM 1561 C C . ALA A 1 189 ? -5.670 -3.286 -11.741 1.00 97.19 189 ALA A C 1
ATOM 1563 O O . ALA A 1 189 ? -6.630 -2.669 -11.273 1.00 97.19 189 ALA A O 1
ATOM 1564 N N . SER A 1 190 ? -5.747 -3.958 -12.888 1.00 95.00 190 SER A N 1
ATOM 1565 C CA . SER A 1 190 ? -6.991 -4.297 -13.582 1.00 95.00 190 SER A CA 1
ATOM 1566 C C . SER A 1 190 ? -6.777 -5.550 -14.439 1.00 95.00 190 SER A C 1
ATOM 1568 O O . SER A 1 190 ? -5.638 -5.887 -14.767 1.00 95.00 190 SER A O 1
ATOM 1570 N N . LYS A 1 191 ? -7.864 -6.213 -14.858 1.00 92.94 191 LYS A N 1
ATOM 1571 C CA . LYS A 1 191 ? -7.801 -7.451 -15.665 1.00 92.94 191 LYS A CA 1
ATOM 1572 C C . LYS A 1 191 ? -7.025 -7.308 -16.975 1.00 92.94 191 LYS A C 1
ATOM 1574 O O . LYS A 1 191 ? -6.446 -8.275 -17.453 1.00 92.94 191 LYS A O 1
ATOM 1579 N N . LYS A 1 192 ? -7.042 -6.109 -17.563 1.00 88.69 192 LYS A N 1
ATOM 1580 C CA . LYS A 1 192 ? -6.368 -5.776 -18.830 1.00 88.69 192 LYS A CA 1
ATOM 1581 C C . LYS A 1 192 ? -5.237 -4.759 -18.636 1.00 88.69 192 LYS A C 1
ATOM 1583 O O . LYS A 1 192 ? -4.755 -4.179 -19.605 1.00 88.69 192 LYS A O 1
ATOM 1588 N N . GLY A 1 193 ? -4.856 -4.496 -17.386 1.00 83.56 193 GLY A N 1
ATOM 1589 C CA . GLY A 1 193 ? -3.881 -3.472 -17.036 1.00 83.56 193 GLY A CA 1
ATOM 1590 C C . GLY A 1 193 ? -2.468 -3.860 -17.449 1.00 83.56 193 GLY A C 1
ATOM 1591 O O . GLY A 1 193 ? -2.123 -5.037 -17.557 1.00 83.56 193 GLY A O 1
ATOM 1592 N N . LYS A 1 194 ? -1.616 -2.853 -17.645 1.00 86.25 194 LYS A N 1
ATOM 1593 C CA . LYS A 1 194 ? -0.181 -3.087 -17.826 1.00 86.25 194 LYS A CA 1
ATOM 1594 C C . LYS A 1 194 ? 0.406 -3.690 -16.547 1.00 86.25 194 LYS A C 1
ATOM 1596 O O . LYS A 1 194 ? -0.007 -3.351 -15.441 1.00 86.25 194 LYS A O 1
ATOM 1601 N N . LYS A 1 195 ? 1.428 -4.534 -16.697 1.00 91.00 195 LYS A N 1
ATOM 1602 C CA . LYS A 1 195 ? 2.246 -5.028 -15.578 1.00 91.00 195 LYS A CA 1
ATOM 1603 C C . LYS A 1 195 ? 3.246 -3.954 -15.155 1.00 91.00 195 LYS A C 1
ATOM 1605 O O . LYS A 1 195 ? 4.442 -4.105 -15.387 1.00 91.00 195 LYS A O 1
ATOM 1610 N N . SER A 1 196 ? 2.739 -2.827 -14.649 1.00 94.00 196 SER A N 1
ATOM 1611 C CA . SER A 1 196 ? 3.570 -1.658 -14.352 1.00 94.00 196 SER A CA 1
ATOM 1612 C C . SER A 1 196 ? 4.648 -1.962 -13.327 1.00 94.00 196 SER A C 1
ATOM 1614 O O . SER A 1 196 ? 5.767 -1.485 -13.486 1.00 94.00 196 SER A O 1
ATOM 1616 N N . ARG A 1 197 ? 4.324 -2.772 -12.310 1.00 97.62 197 ARG A N 1
ATOM 1617 C CA . ARG A 1 197 ? 5.206 -3.069 -11.185 1.00 97.62 197 ARG A CA 1
ATOM 1618 C C . ARG A 1 197 ? 5.770 -1.797 -10.574 1.00 97.62 197 ARG A C 1
ATOM 1620 O O . ARG A 1 197 ? 6.935 -1.461 -10.723 1.00 97.62 197 ARG A O 1
ATOM 1627 N N . VAL A 1 198 ? 4.896 -1.033 -9.934 1.00 98.38 198 VAL A N 1
ATOM 1628 C CA . VAL A 1 198 ? 5.294 0.209 -9.266 1.00 98.38 198 VAL A CA 1
ATOM 1629 C C . VAL A 1 198 ? 5.948 -0.109 -7.928 1.00 98.38 198 VAL A C 1
ATOM 1631 O O . VAL A 1 198 ? 5.343 -0.771 -7.078 1.00 98.38 198 VAL A O 1
ATOM 1634 N N . LEU A 1 199 ? 7.180 0.369 -7.736 1.00 98.62 199 LEU A N 1
ATOM 1635 C CA . LEU A 1 199 ? 8.028 -0.049 -6.622 1.00 98.62 199 LEU A CA 1
ATOM 1636 C C . LEU A 1 199 ? 7.451 0.370 -5.268 1.00 98.62 199 LEU A C 1
ATOM 1638 O O . LEU A 1 199 ? 7.286 -0.468 -4.380 1.00 98.62 199 LEU A O 1
ATOM 1642 N N . ASN A 1 200 ? 7.094 1.649 -5.102 1.00 97.56 200 ASN A N 1
ATOM 1643 C CA . ASN A 1 200 ? 6.586 2.119 -3.815 1.00 97.56 200 ASN A CA 1
ATOM 1644 C C . ASN A 1 200 ? 5.294 1.408 -3.404 1.00 97.56 200 ASN A C 1
ATOM 1646 O O . ASN A 1 200 ? 5.090 1.181 -2.211 1.00 97.56 200 ASN A O 1
ATOM 1650 N N . GLY A 1 201 ? 4.414 1.103 -4.360 1.00 97.94 201 GLY A N 1
ATOM 1651 C CA . GLY A 1 201 ? 3.119 0.500 -4.082 1.00 97.94 201 GLY A CA 1
ATOM 1652 C C . GLY A 1 201 ? 3.249 -0.936 -3.612 1.00 97.94 201 GLY A C 1
ATOM 1653 O O . GLY A 1 201 ? 2.616 -1.299 -2.623 1.00 97.94 201 GLY A O 1
ATOM 1654 N N . MET A 1 202 ? 4.144 -1.703 -4.242 1.00 98.62 202 MET A N 1
ATOM 1655 C CA . MET A 1 202 ? 4.522 -3.040 -3.786 1.00 98.62 202 MET A CA 1
ATOM 1656 C C . MET A 1 202 ? 5.030 -3.017 -2.341 1.00 98.62 202 MET A C 1
ATOM 1658 O O . MET A 1 202 ? 4.569 -3.790 -1.501 1.00 98.62 202 MET A O 1
ATOM 1662 N N . ILE A 1 203 ? 5.941 -2.095 -2.013 1.00 98.69 203 ILE A N 1
ATOM 1663 C CA . ILE A 1 203 ? 6.525 -2.043 -0.667 1.00 98.69 203 ILE A CA 1
ATOM 1664 C C . ILE A 1 203 ? 5.501 -1.577 0.381 1.00 98.69 203 ILE A C 1
ATOM 1666 O O . ILE A 1 203 ? 5.436 -2.139 1.471 1.00 98.69 203 ILE A O 1
ATOM 1670 N N . PHE A 1 204 ? 4.638 -0.607 0.064 1.00 98.44 204 PHE A N 1
ATOM 1671 C CA . PHE A 1 204 ? 3.549 -0.232 0.974 1.00 98.44 204 PHE A CA 1
ATOM 1672 C C . PHE A 1 204 ? 2.533 -1.357 1.183 1.00 98.44 204 PHE A C 1
ATOM 1674 O O . PHE A 1 204 ? 2.005 -1.498 2.284 1.00 98.44 204 PHE A O 1
ATOM 1681 N N . ALA A 1 205 ? 2.264 -2.157 0.153 1.00 98.75 205 ALA A N 1
ATOM 1682 C CA . ALA A 1 205 ? 1.422 -3.333 0.292 1.00 98.75 205 ALA A CA 1
ATOM 1683 C C . ALA A 1 205 ? 2.049 -4.358 1.252 1.00 98.75 205 ALA A C 1
ATOM 1685 O O . ALA A 1 205 ? 1.384 -4.806 2.186 1.00 98.75 205 ALA A O 1
ATOM 1686 N N . LEU A 1 206 ? 3.348 -4.645 1.088 1.00 98.81 206 LEU A N 1
ATOM 1687 C CA . LEU A 1 206 ? 4.121 -5.503 1.992 1.00 98.81 206 LEU A CA 1
ATOM 1688 C C . LEU A 1 206 ? 4.081 -5.019 3.443 1.00 98.81 206 LEU A C 1
ATOM 1690 O O . LEU A 1 206 ? 3.907 -5.830 4.346 1.00 98.81 206 LEU A O 1
ATOM 1694 N N . PHE A 1 207 ? 4.199 -3.712 3.670 1.00 98.44 207 PHE A N 1
ATOM 1695 C CA . PHE A 1 207 ? 4.094 -3.125 5.005 1.00 98.44 207 PHE A CA 1
ATOM 1696 C C . PHE A 1 207 ? 2.734 -3.378 5.656 1.00 98.44 207 PHE A C 1
ATOM 1698 O O . PHE A 1 207 ? 2.679 -3.736 6.830 1.00 98.44 207 PHE A O 1
ATOM 1705 N N . GLY A 1 208 ? 1.641 -3.262 4.898 1.00 98.12 208 GLY A N 1
ATOM 1706 C CA . GLY A 1 208 ? 0.309 -3.579 5.408 1.00 98.12 208 GLY A CA 1
ATOM 1707 C C . GLY A 1 208 ? 0.114 -5.052 5.749 1.00 98.12 208 GLY A C 1
ATOM 1708 O O . GLY A 1 208 ? -0.433 -5.367 6.804 1.00 98.12 208 GLY A O 1
ATOM 1709 N N . ILE A 1 209 ? 0.615 -5.948 4.896 1.00 98.81 209 ILE A N 1
ATOM 1710 C CA . ILE A 1 209 ? 0.592 -7.396 5.142 1.00 98.81 209 ILE A CA 1
ATOM 1711 C C . ILE A 1 209 ? 1.417 -7.738 6.392 1.00 98.81 209 ILE A C 1
ATOM 1713 O O . ILE A 1 209 ? 0.950 -8.472 7.262 1.00 98.81 209 ILE A O 1
ATOM 1717 N N . TYR A 1 210 ? 2.623 -7.176 6.512 1.00 98.31 210 TYR A N 1
ATO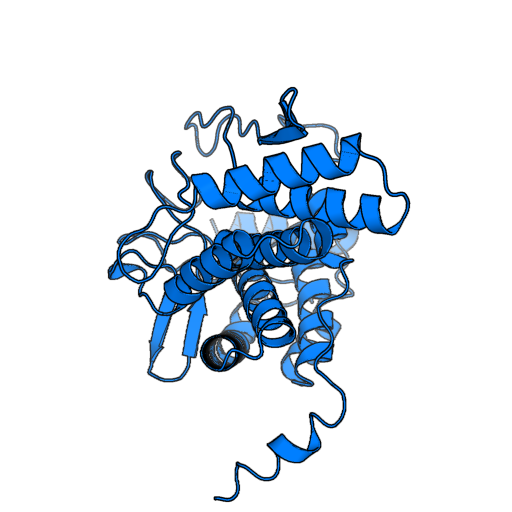M 1718 C CA . TYR A 1 210 ? 3.511 -7.411 7.648 1.00 98.31 210 TYR A CA 1
ATOM 1719 C C . TYR A 1 210 ? 2.914 -6.909 8.966 1.00 98.31 210 TYR A C 1
ATOM 1721 O O . TYR A 1 210 ? 2.937 -7.636 9.958 1.00 98.31 210 TYR A O 1
ATOM 1729 N N . ASP A 1 211 ? 2.326 -5.709 8.989 1.00 96.56 211 ASP A N 1
ATOM 1730 C CA . ASP A 1 211 ? 1.654 -5.187 10.184 1.00 96.56 211 ASP A CA 1
ATOM 1731 C C . ASP A 1 211 ? 0.466 -6.070 10.599 1.00 96.56 211 ASP A C 1
ATOM 1733 O O . ASP A 1 211 ? 0.257 -6.289 11.795 1.00 96.56 211 ASP A O 1
ATOM 1737 N N . TYR A 1 212 ? -0.281 -6.625 9.636 1.00 98.19 212 TYR A N 1
ATOM 1738 C CA . TYR A 1 212 ? -1.355 -7.578 9.924 1.00 98.19 212 TYR A CA 1
ATOM 1739 C C . TYR A 1 212 ? -0.825 -8.878 10.521 1.00 98.19 212 TYR A C 1
ATOM 1741 O O . TYR A 1 212 ? -1.329 -9.317 11.553 1.00 98.19 212 TYR A O 1
ATOM 1749 N N . TYR A 1 213 ? 0.231 -9.457 9.942 1.00 97.69 213 TYR A N 1
ATOM 1750 C CA . TYR A 1 213 ? 0.904 -10.619 10.525 1.00 97.69 213 TYR A CA 1
ATOM 1751 C C . TYR A 1 213 ? 1.389 -10.328 11.952 1.00 97.69 213 TYR A C 1
ATOM 1753 O O . TYR A 1 213 ? 1.152 -11.117 12.866 1.00 97.69 213 TYR A O 1
ATOM 1761 N N . CYS A 1 214 ? 2.009 -9.167 12.184 1.00 95.00 214 CYS A N 1
ATOM 1762 C CA . CYS A 1 214 ? 2.469 -8.770 13.513 1.00 95.00 214 CYS A CA 1
ATOM 1763 C C . CYS A 1 214 ? 1.326 -8.728 14.531 1.00 95.00 214 CYS A C 1
ATOM 1765 O O . CYS A 1 214 ? 1.538 -9.139 15.675 1.00 95.00 214 CYS A O 1
ATOM 1767 N N . TYR A 1 215 ? 0.158 -8.233 14.114 1.00 96.12 215 TYR A N 1
ATOM 1768 C CA . TYR A 1 215 ? -0.996 -8.004 14.976 1.00 96.12 215 TYR A CA 1
ATOM 1769 C C . TYR A 1 215 ? -1.837 -9.268 15.213 1.00 96.12 215 TYR A C 1
ATOM 1771 O O . TYR A 1 215 ? -2.082 -9.608 16.364 1.00 96.12 215 TYR A O 1
ATOM 1779 N N . GLN A 1 216 ? -2.210 -9.993 14.153 1.00 96.56 216 GLN A N 1
ATOM 1780 C CA . GLN A 1 216 ? -3.114 -11.153 14.213 1.00 96.56 216 GLN A CA 1
ATOM 1781 C C . GLN A 1 216 ? -2.402 -12.511 14.279 1.00 96.56 216 GLN A C 1
ATOM 1783 O O . GLN A 1 216 ? -3.051 -13.516 14.547 1.00 96.56 216 GLN A O 1
ATOM 1788 N N . LYS A 1 217 ? -1.088 -12.568 14.011 1.00 95.75 217 LYS A N 1
ATOM 1789 C CA . LYS A 1 217 ? -0.324 -13.827 13.864 1.00 95.75 217 LYS A CA 1
ATOM 1790 C C . LYS A 1 217 ? -0.913 -14.777 12.813 1.00 95.75 217 LYS A C 1
ATOM 1792 O O . LYS A 1 217 ? -0.827 -15.993 12.944 1.00 95.75 217 LYS A O 1
ATOM 1797 N N . ASP A 1 218 ? -1.500 -14.205 11.765 1.00 96.56 218 ASP A N 1
ATOM 1798 C CA . ASP A 1 218 ? -2.149 -14.946 10.687 1.00 96.56 218 ASP A CA 1
ATOM 1799 C C . ASP A 1 218 ? -1.106 -15.560 9.725 1.00 96.56 218 ASP A C 1
ATOM 1801 O O . ASP A 1 218 ? -0.343 -14.806 9.104 1.00 96.56 218 ASP A O 1
ATOM 1805 N N . PRO A 1 219 ? -1.058 -16.897 9.567 1.00 97.69 219 PRO A N 1
ATOM 1806 C CA . PRO A 1 219 ? -0.096 -17.557 8.685 1.00 97.69 219 PRO A CA 1
ATOM 1807 C C . PRO A 1 219 ? -0.288 -17.204 7.201 1.00 97.69 219 PRO A C 1
ATOM 1809 O O . PRO A 1 219 ? 0.686 -17.232 6.447 1.00 97.69 219 PRO A O 1
ATOM 1812 N N . ASP A 1 220 ? -1.491 -16.809 6.766 1.00 97.81 220 ASP A N 1
ATOM 1813 C CA . ASP A 1 220 ? -1.710 -16.349 5.389 1.00 97.81 220 ASP A CA 1
ATOM 1814 C C . ASP A 1 220 ? -0.969 -15.031 5.135 1.00 97.81 220 ASP A C 1
ATOM 1816 O O . ASP A 1 220 ? -0.359 -14.839 4.081 1.00 97.81 220 ASP A O 1
ATOM 1820 N N . ALA A 1 221 ? -0.971 -14.122 6.117 1.00 98.56 221 ALA A N 1
ATOM 1821 C CA . ALA A 1 221 ? -0.244 -12.859 6.020 1.00 98.56 221 ALA A CA 1
ATOM 1822 C C . ALA A 1 221 ? 1.272 -13.090 5.978 1.00 98.56 221 ALA A C 1
ATOM 1824 O O . ALA A 1 221 ? 1.968 -12.465 5.179 1.00 98.56 221 ALA A O 1
ATOM 1825 N N . GLU A 1 222 ? 1.784 -14.022 6.786 1.00 98.19 222 GLU A N 1
ATOM 1826 C CA . GLU A 1 222 ? 3.188 -14.435 6.721 1.00 98.19 222 GLU A CA 1
ATOM 1827 C C . GLU A 1 222 ? 3.542 -14.980 5.336 1.00 98.19 222 GLU A C 1
ATOM 1829 O O . GLU A 1 222 ? 4.511 -14.534 4.718 1.00 98.19 222 GLU A O 1
ATOM 1834 N N . PHE A 1 223 ? 2.727 -15.900 4.818 1.00 98.56 223 PHE A N 1
ATOM 1835 C CA . PHE A 1 223 ? 2.915 -16.478 3.495 1.00 98.56 223 PHE A CA 1
ATOM 1836 C C . PHE A 1 223 ? 2.961 -15.393 2.411 1.00 98.56 223 PHE A C 1
ATOM 1838 O O . PHE A 1 223 ? 3.933 -15.320 1.654 1.00 98.56 223 PHE A O 1
ATOM 1845 N N . LEU A 1 224 ? 1.962 -14.508 2.367 1.00 98.81 224 LEU A N 1
ATOM 1846 C CA . LEU A 1 224 ? 1.903 -13.402 1.412 1.00 98.81 224 LEU A CA 1
ATOM 1847 C C . LEU A 1 224 ? 3.113 -12.468 1.551 1.00 98.81 224 LEU A C 1
ATOM 1849 O O . LEU A 1 224 ? 3.717 -12.074 0.549 1.00 98.81 224 LEU A O 1
ATOM 1853 N N . PHE A 1 225 ? 3.528 -12.134 2.771 1.00 98.75 225 PHE A N 1
ATOM 1854 C CA . PHE A 1 225 ? 4.714 -11.309 2.972 1.00 98.75 225 PHE A CA 1
ATOM 1855 C C . PHE A 1 225 ? 5.955 -11.968 2.355 1.00 98.75 225 PHE A C 1
ATOM 1857 O O . PHE A 1 225 ? 6.668 -11.334 1.578 1.00 98.75 225 PHE A O 1
ATOM 1864 N N . GLN A 1 226 ? 6.164 -13.265 2.597 1.00 98.44 226 GLN A N 1
ATOM 1865 C CA . GLN A 1 226 ? 7.309 -13.999 2.053 1.00 98.44 226 GLN A CA 1
ATOM 1866 C C . GLN A 1 226 ? 7.284 -14.108 0.522 1.00 98.44 226 GLN A C 1
ATOM 1868 O O . GLN A 1 226 ? 8.319 -13.917 -0.123 1.00 98.44 226 GLN A O 1
ATOM 1873 N N . GLN A 1 227 ? 6.117 -14.365 -0.079 1.00 98.69 227 GLN A N 1
ATOM 1874 C CA . GLN A 1 227 ? 5.957 -14.378 -1.539 1.00 98.69 227 GLN A CA 1
ATOM 1875 C C . GLN A 1 227 ? 6.341 -13.029 -2.160 1.00 98.69 227 GLN A C 1
ATOM 1877 O O . GLN A 1 227 ? 7.035 -12.979 -3.181 1.00 98.69 227 GLN A O 1
ATOM 1882 N N . GLY A 1 228 ? 5.909 -11.935 -1.529 1.00 98.75 228 GLY A N 1
ATOM 1883 C CA . GLY A 1 228 ? 6.184 -10.592 -2.015 1.00 98.75 228 GLY A CA 1
ATOM 1884 C C . GLY A 1 228 ? 7.629 -10.149 -1.788 1.00 98.75 228 GLY A C 1
ATOM 1885 O O . GLY A 1 228 ? 8.212 -9.538 -2.680 1.00 98.75 228 GLY A O 1
ATOM 1886 N N . ILE A 1 229 ? 8.258 -10.517 -0.666 1.00 98.69 229 ILE A N 1
ATOM 1887 C CA . ILE A 1 229 ? 9.692 -10.276 -0.443 1.00 98.69 229 ILE A CA 1
ATOM 1888 C C . ILE A 1 229 ? 10.530 -10.996 -1.501 1.00 98.69 229 ILE A C 1
ATOM 1890 O O . ILE A 1 229 ? 11.417 -10.382 -2.092 1.00 98.69 229 ILE A O 1
ATOM 1894 N N . ARG A 1 230 ? 10.225 -12.262 -1.814 1.00 98.69 230 ARG A N 1
ATOM 1895 C CA . ARG A 1 230 ? 10.922 -12.999 -2.883 1.00 98.69 230 ARG A CA 1
ATOM 1896 C C . ARG A 1 230 ? 10.777 -12.323 -4.248 1.00 98.69 230 ARG A C 1
ATOM 1898 O O . ARG A 1 230 ? 11.778 -12.166 -4.947 1.00 98.69 230 ARG A O 1
ATOM 1905 N N . ALA A 1 231 ? 9.570 -11.887 -4.613 1.00 98.62 231 ALA A N 1
ATOM 1906 C CA . ALA A 1 231 ? 9.338 -11.156 -5.860 1.00 98.62 231 ALA A CA 1
ATOM 1907 C C . ALA A 1 231 ? 10.097 -9.821 -5.898 1.00 98.62 231 ALA A C 1
ATOM 1909 O O . ALA A 1 231 ? 10.784 -9.521 -6.874 1.00 98.62 231 ALA A O 1
ATOM 1910 N N . LEU A 1 232 ? 10.028 -9.048 -4.812 1.00 98.69 232 LEU A N 1
ATOM 1911 C CA . LEU A 1 232 ? 10.691 -7.755 -4.709 1.00 98.69 232 LEU A CA 1
ATOM 1912 C C . LEU A 1 232 ? 12.210 -7.888 -4.817 1.00 98.69 232 LEU A C 1
ATOM 1914 O O . LEU A 1 232 ? 12.816 -7.155 -5.587 1.00 98.69 232 LEU A O 1
ATOM 1918 N N . LYS A 1 233 ? 12.830 -8.835 -4.102 1.00 98.44 233 LYS A N 1
ATOM 1919 C CA . LYS A 1 233 ? 14.280 -9.076 -4.183 1.00 98.44 233 LYS A CA 1
ATOM 1920 C C . LYS A 1 233 ? 14.723 -9.412 -5.608 1.00 98.44 233 LYS A C 1
ATOM 1922 O O . LYS A 1 233 ? 15.765 -8.935 -6.044 1.00 98.44 233 LYS A O 1
ATOM 1927 N N . ASN A 1 234 ? 13.934 -10.216 -6.322 1.00 97.94 234 ASN A N 1
ATOM 1928 C CA . ASN A 1 234 ? 14.223 -10.587 -7.705 1.00 97.94 234 ASN A CA 1
ATOM 1929 C C . ASN A 1 234 ? 14.205 -9.374 -8.645 1.00 97.94 234 ASN A C 1
ATOM 1931 O O . ASN A 1 234 ? 15.093 -9.225 -9.480 1.00 97.94 234 ASN A O 1
ATOM 1935 N N . ASP A 1 235 ? 13.198 -8.509 -8.513 1.00 97.81 235 ASP A N 1
ATOM 1936 C CA . ASP A 1 235 ? 13.017 -7.384 -9.430 1.00 97.81 235 ASP A CA 1
ATOM 1937 C C . ASP A 1 235 ? 13.763 -6.112 -9.017 1.00 97.81 235 ASP A C 1
ATOM 1939 O O . ASP A 1 235 ? 14.009 -5.271 -9.879 1.00 97.81 235 ASP A O 1
ATOM 1943 N N . LEU A 1 236 ? 14.154 -5.957 -7.746 1.00 98.44 236 LEU A N 1
ATOM 1944 C CA . LEU A 1 236 ? 14.771 -4.733 -7.221 1.00 98.44 236 LEU A CA 1
ATOM 1945 C C . LEU A 1 236 ? 15.947 -4.214 -8.074 1.00 98.44 236 LEU A C 1
ATOM 1947 O O . LEU A 1 236 ? 15.976 -3.009 -8.334 1.00 98.44 236 LEU A O 1
ATOM 1951 N N . PRO A 1 237 ? 16.856 -5.064 -8.601 1.00 98.12 237 PRO A N 1
ATOM 1952 C CA . PRO A 1 237 ? 17.930 -4.592 -9.471 1.00 98.12 237 PRO A CA 1
ATOM 1953 C C . PRO A 1 237 ? 17.474 -3.869 -10.736 1.00 98.12 237 PRO A C 1
ATOM 1955 O O . PRO A 1 237 ? 18.181 -2.999 -11.233 1.00 98.12 237 PRO A O 1
ATOM 1958 N N . ARG A 1 238 ? 16.283 -4.192 -11.244 1.00 97.94 238 ARG A N 1
ATOM 1959 C CA . ARG A 1 238 ? 15.722 -3.624 -12.478 1.00 97.94 238 ARG A CA 1
ATOM 1960 C C . ARG A 1 238 ? 15.202 -2.199 -12.289 1.00 97.94 238 ARG A C 1
ATOM 1962 O O . ARG A 1 238 ? 14.957 -1.514 -13.275 1.00 97.94 238 ARG A O 1
ATOM 1969 N N . TYR A 1 239 ? 15.040 -1.752 -11.044 1.00 97.88 239 TYR A N 1
ATOM 1970 C CA . TYR A 1 239 ? 14.658 -0.377 -10.721 1.00 97.88 239 TYR A CA 1
ATOM 1971 C C . TYR A 1 239 ? 15.857 0.556 -10.601 1.00 97.88 239 TYR A C 1
ATOM 1973 O O . TYR A 1 239 ? 15.663 1.751 -10.405 1.00 97.88 239 TYR A O 1
ATOM 1981 N N . ASP A 1 240 ? 17.086 0.053 -10.681 1.00 95.56 240 ASP A N 1
ATOM 1982 C CA . ASP A 1 240 ? 18.263 0.909 -10.631 1.00 95.56 240 ASP A CA 1
ATOM 1983 C C . ASP A 1 240 ? 18.444 1.615 -11.975 1.00 95.56 240 ASP A C 1
ATOM 1985 O O . ASP A 1 240 ? 18.748 0.989 -12.989 1.00 95.56 240 ASP A O 1
ATOM 1989 N N . TYR A 1 241 ? 18.268 2.936 -11.977 1.00 88.94 241 TYR A N 1
ATOM 1990 C CA . TYR A 1 241 ? 18.606 3.774 -13.128 1.00 88.94 241 TYR A CA 1
ATOM 1991 C C . TYR A 1 241 ? 20.129 3.808 -13.348 1.00 88.94 241 TYR A C 1
ATOM 1993 O O . TYR A 1 241 ? 20.607 4.095 -14.445 1.00 88.94 241 TYR A O 1
ATOM 2001 N N . GLY A 1 242 ? 20.906 3.525 -12.296 1.00 86.12 242 GLY A N 1
ATOM 2002 C CA . GLY A 1 242 ? 22.318 3.865 -12.211 1.00 86.12 242 GLY A CA 1
ATOM 2003 C C . GLY A 1 242 ? 22.519 5.266 -11.625 1.00 86.12 242 GLY A C 1
ATOM 2004 O O . GLY A 1 242 ? 21.567 5.982 -11.315 1.00 86.12 242 GLY A O 1
ATOM 2005 N N . LYS A 1 243 ? 23.784 5.659 -11.410 1.00 84.75 243 LYS A N 1
ATOM 2006 C CA . LYS A 1 243 ? 24.167 6.964 -10.817 1.00 84.75 243 LYS A CA 1
ATOM 2007 C C . LYS A 1 243 ? 23.503 7.251 -9.449 1.00 84.75 243 LYS A C 1
ATOM 2009 O O . LYS A 1 243 ? 23.352 8.406 -9.059 1.00 84.75 243 LYS A O 1
ATOM 2014 N N . GLY A 1 244 ? 23.105 6.202 -8.725 1.00 90.94 244 GLY A N 1
ATOM 2015 C CA . GLY A 1 244 ? 22.434 6.311 -7.429 1.00 90.94 244 GLY A CA 1
ATOM 2016 C C . GLY A 1 244 ? 20.945 6.666 -7.501 1.00 90.94 244 GLY A C 1
ATOM 2017 O O . GLY A 1 244 ? 20.402 7.099 -6.495 1.00 90.94 244 GLY A O 1
ATOM 2018 N N . TYR A 1 245 ? 20.272 6.502 -8.645 1.00 93.56 245 TYR A N 1
ATOM 2019 C CA . TYR A 1 245 ? 18.861 6.864 -8.820 1.00 93.56 245 TYR A CA 1
ATOM 2020 C C . TYR A 1 245 ? 17.963 5.654 -9.106 1.00 93.56 245 TYR A C 1
ATOM 2022 O O . TYR A 1 245 ? 18.434 4.627 -9.588 1.00 93.56 245 TYR A O 1
ATOM 2030 N N . SER A 1 246 ? 16.658 5.776 -8.835 1.00 95.38 246 SER A N 1
ATOM 2031 C CA . SER A 1 246 ? 15.689 4.701 -9.084 1.00 95.38 246 SER A CA 1
ATOM 2032 C C . SER A 1 246 ? 14.620 5.066 -10.111 1.00 95.38 246 SER A C 1
ATOM 2034 O O . SER A 1 246 ? 14.168 6.211 -10.198 1.00 95.38 246 SER A O 1
ATOM 2036 N N . TYR A 1 247 ? 14.188 4.063 -10.870 1.00 96.62 247 TYR A N 1
ATOM 2037 C CA . TYR A 1 247 ? 12.936 4.081 -11.611 1.00 96.62 247 TYR A CA 1
ATOM 2038 C C . TYR A 1 247 ? 11.742 3.966 -10.655 1.00 96.62 247 TYR A C 1
ATOM 2040 O O . TYR A 1 247 ? 11.828 3.392 -9.567 1.00 96.62 247 TYR A O 1
ATOM 2048 N N . TYR A 1 248 ? 10.619 4.547 -11.066 1.00 95.75 248 TYR A N 1
ATOM 2049 C CA . TYR A 1 248 ? 9.322 4.463 -10.401 1.00 95.75 248 TYR A CA 1
ATOM 2050 C C . TYR A 1 248 ? 8.710 3.067 -10.532 1.00 95.75 248 TYR A C 1
ATOM 2052 O O . TYR A 1 248 ? 8.149 2.519 -9.583 1.00 95.75 248 TYR A O 1
ATOM 2060 N N . ASP A 1 249 ? 8.822 2.511 -11.734 1.00 96.94 249 ASP A N 1
ATOM 2061 C CA . ASP A 1 249 ? 8.161 1.293 -12.169 1.00 96.94 249 ASP A CA 1
ATOM 2062 C C . ASP A 1 249 ? 9.021 0.547 -13.207 1.00 96.94 249 ASP A C 1
ATOM 2064 O O . ASP A 1 249 ? 10.040 1.069 -13.672 1.00 96.94 249 ASP A O 1
ATOM 2068 N N . LEU A 1 250 ? 8.630 -0.671 -13.594 1.00 96.56 250 LEU A N 1
ATOM 2069 C CA . LEU A 1 250 ? 9.361 -1.439 -14.616 1.00 96.56 250 LEU A CA 1
ATOM 2070 C C . LEU A 1 250 ? 9.057 -1.005 -16.056 1.00 96.56 250 LEU A C 1
ATOM 2072 O O . LEU A 1 250 ? 9.590 -1.595 -16.996 1.00 96.56 250 LEU A O 1
ATOM 2076 N N . LEU A 1 251 ? 8.250 0.045 -16.236 1.00 94.06 251 LEU A N 1
ATOM 2077 C CA . LEU A 1 251 ? 8.125 0.766 -17.503 1.00 94.06 251 LEU A CA 1
ATOM 2078 C C . LEU A 1 251 ? 9.209 1.851 -17.643 1.00 94.06 251 LEU A C 1
ATOM 2080 O O . LEU A 1 251 ? 9.190 2.599 -18.615 1.00 94.06 251 LEU A O 1
ATOM 2084 N N . GLN A 1 252 ? 10.153 1.914 -16.694 1.00 92.75 252 GLN A N 1
ATOM 2085 C CA . GLN A 1 252 ? 11.282 2.845 -16.659 1.00 92.75 252 GLN A CA 1
ATOM 2086 C C . GLN A 1 252 ? 10.870 4.317 -16.524 1.00 92.75 252 GLN A C 1
ATOM 2088 O O . GLN A 1 252 ? 11.622 5.220 -16.890 1.00 92.75 252 GLN A O 1
ATOM 2093 N N . ASN A 1 253 ? 9.705 4.595 -15.929 1.00 89.69 253 ASN A N 1
ATOM 2094 C CA . ASN A 1 253 ? 9.361 5.967 -15.564 1.00 89.69 253 ASN A CA 1
ATOM 2095 C C . ASN A 1 253 ? 10.323 6.480 -14.472 1.00 89.69 253 ASN A C 1
ATOM 2097 O O . ASN A 1 253 ? 10.611 5.745 -13.527 1.00 89.69 253 ASN A O 1
ATOM 2101 N N . PRO A 1 254 ? 10.811 7.733 -14.514 1.00 90.06 254 PRO A N 1
ATOM 2102 C CA . PRO A 1 254 ? 11.706 8.258 -13.481 1.00 90.06 254 PRO A CA 1
ATOM 2103 C C . PRO A 1 254 ? 10.969 8.449 -12.144 1.00 90.06 254 PRO A C 1
ATOM 2105 O O . PRO A 1 254 ? 9.884 9.035 -12.107 1.00 90.06 254 PRO A O 1
ATOM 2108 N N . ALA A 1 255 ? 11.573 8.040 -11.019 1.00 88.69 255 ALA A N 1
ATOM 2109 C CA . ALA A 1 255 ? 10.911 8.092 -9.706 1.00 88.69 255 ALA A CA 1
ATOM 2110 C C . ALA A 1 255 ? 10.611 9.516 -9.204 1.00 88.69 255 ALA A C 1
ATOM 2112 O O . ALA A 1 255 ? 9.650 9.741 -8.466 1.00 88.69 255 ALA A O 1
ATOM 2113 N N . ARG A 1 256 ? 11.398 10.518 -9.602 1.00 88.75 256 ARG A N 1
ATOM 2114 C CA . ARG A 1 256 ? 11.263 11.923 -9.179 1.00 88.75 256 ARG A CA 1
ATOM 2115 C C . ARG A 1 256 ? 11.187 12.004 -7.648 1.00 88.75 256 ARG A C 1
ATOM 2117 O O . ARG A 1 256 ? 12.045 11.482 -6.946 1.00 88.75 256 ARG A O 1
ATOM 2124 N N . LYS A 1 257 ? 10.123 12.607 -7.108 1.00 83.06 257 LYS A N 1
ATOM 2125 C CA . LYS A 1 257 ? 9.883 12.710 -5.661 1.00 83.06 257 LYS A CA 1
ATOM 2126 C C . LYS A 1 257 ? 9.737 11.353 -4.951 1.00 83.06 257 LYS A C 1
ATOM 2128 O O . LYS A 1 257 ? 9.937 11.298 -3.742 1.00 83.06 257 LYS A O 1
ATOM 2133 N N . TYR A 1 258 ? 9.404 10.281 -5.678 1.00 88.25 258 TYR A N 1
ATOM 2134 C CA . TYR A 1 258 ? 9.285 8.929 -5.127 1.00 88.25 258 TYR A CA 1
ATOM 2135 C C . TYR A 1 258 ? 10.632 8.269 -4.852 1.00 88.25 258 TYR A C 1
ATOM 2137 O O . TYR A 1 258 ? 10.681 7.353 -4.042 1.00 88.25 258 TYR A O 1
ATOM 2145 N N . HIS A 1 259 ? 11.738 8.764 -5.413 1.00 93.12 259 HIS A N 1
ATOM 2146 C CA . HIS A 1 259 ? 13.050 8.190 -5.126 1.00 93.12 259 HIS A CA 1
ATOM 2147 C C . HIS A 1 259 ? 13.395 8.276 -3.628 1.00 93.12 259 HIS A C 1
ATOM 2149 O O . HIS A 1 259 ? 13.834 7.291 -3.044 1.00 93.12 259 HIS A O 1
ATOM 2155 N N . LYS A 1 260 ? 13.079 9.399 -2.959 1.00 90.25 260 LYS A N 1
ATOM 2156 C CA . LYS A 1 260 ? 13.224 9.505 -1.491 1.00 90.25 260 LYS A CA 1
ATOM 2157 C C . LYS A 1 260 ? 12.360 8.485 -0.741 1.00 90.25 260 LYS A C 1
ATOM 2159 O O . LYS A 1 260 ? 12.805 7.929 0.254 1.00 90.25 260 LYS A O 1
ATOM 2164 N N . ILE A 1 261 ? 11.151 8.216 -1.240 1.00 90.06 261 ILE A N 1
ATOM 2165 C CA . ILE A 1 261 ? 10.252 7.208 -0.659 1.00 90.06 261 ILE A CA 1
ATOM 2166 C C . ILE A 1 261 ? 10.864 5.813 -0.805 1.00 90.06 261 ILE A C 1
ATOM 2168 O O . ILE A 1 261 ? 10.879 5.072 0.169 1.00 90.06 261 ILE A O 1
ATOM 2172 N N . HIS A 1 262 ? 11.417 5.477 -1.975 1.00 95.75 262 HIS A N 1
ATOM 2173 C CA . HIS A 1 262 ? 12.094 4.196 -2.191 1.00 95.75 262 HIS A CA 1
ATOM 2174 C C . HIS A 1 262 ? 13.265 4.005 -1.222 1.00 95.75 262 HIS A C 1
ATO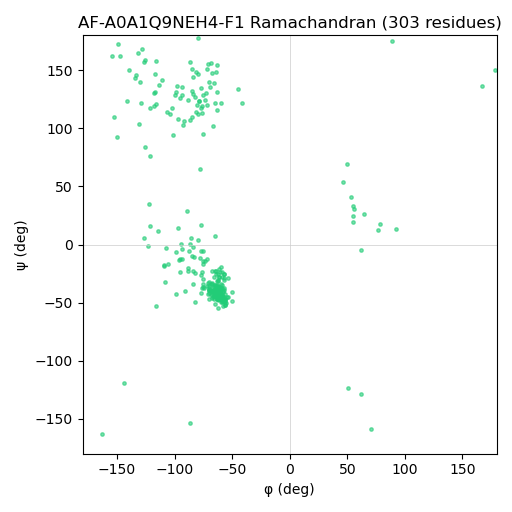M 2176 O O . HIS A 1 262 ? 13.387 2.943 -0.623 1.00 95.75 262 HIS A O 1
ATOM 2182 N N . VAL A 1 263 ? 14.090 5.037 -1.016 1.00 95.12 263 VAL A N 1
ATOM 2183 C CA . VAL A 1 263 ? 15.202 4.998 -0.051 1.00 95.12 263 VAL A CA 1
ATOM 2184 C C . VAL A 1 263 ? 14.694 4.690 1.361 1.00 95.12 263 VAL A C 1
ATOM 2186 O O . VAL A 1 263 ? 15.162 3.740 1.984 1.00 95.12 263 VAL A O 1
ATOM 2189 N N . GLU A 1 264 ? 13.707 5.439 1.860 1.00 92.88 264 GLU A N 1
ATOM 2190 C CA . GLU A 1 264 ? 13.145 5.205 3.200 1.00 92.88 264 GLU A CA 1
ATOM 2191 C C . GLU A 1 264 ? 12.543 3.793 3.326 1.00 92.88 264 GLU A C 1
ATOM 2193 O O . GLU A 1 264 ? 12.766 3.094 4.316 1.00 92.88 264 GLU A O 1
ATOM 2198 N N . GLN A 1 265 ? 11.820 3.346 2.298 1.00 95.62 265 GLN A N 1
ATOM 2199 C CA . GLN A 1 265 ? 11.200 2.025 2.240 1.00 95.62 265 GLN A CA 1
ATOM 2200 C C . GLN A 1 265 ? 12.222 0.884 2.286 1.00 95.62 265 GLN A C 1
ATOM 2202 O O . GLN A 1 265 ? 12.005 -0.097 2.993 1.00 95.62 265 GLN A O 1
ATOM 2207 N N . LEU A 1 266 ? 13.341 1.009 1.569 1.00 97.50 266 LEU A N 1
ATOM 2208 C CA . LEU A 1 266 ? 14.404 0.003 1.575 1.00 97.50 266 LEU A CA 1
ATOM 2209 C C . LEU A 1 266 ? 15.114 -0.081 2.927 1.00 97.50 266 LEU A C 1
ATOM 2211 O O . LEU A 1 266 ? 15.416 -1.184 3.379 1.00 97.50 266 LEU A O 1
ATOM 2215 N N . SER A 1 267 ? 15.317 1.058 3.599 1.00 95.38 267 SER A N 1
ATOM 2216 C CA . SER A 1 267 ? 15.834 1.077 4.974 1.00 95.38 267 SER A CA 1
ATOM 2217 C C . SER A 1 267 ? 14.932 0.264 5.905 1.00 95.38 267 SER A C 1
ATOM 2219 O O . SER A 1 267 ? 15.409 -0.612 6.621 1.00 95.38 267 SER A O 1
ATOM 2221 N N . GLN A 1 268 ? 13.617 0.494 5.848 1.00 93.50 268 GLN A N 1
ATOM 2222 C CA . GLN A 1 268 ? 12.659 -0.240 6.679 1.00 93.50 268 GLN A CA 1
ATOM 2223 C C . GLN A 1 268 ? 12.562 -1.723 6.322 1.00 93.50 268 GLN A C 1
ATOM 2225 O O . GLN A 1 268 ? 12.486 -2.564 7.213 1.00 93.50 268 GLN A O 1
ATOM 2230 N N . LEU A 1 269 ? 12.589 -2.074 5.035 1.00 95.38 269 LEU A N 1
ATOM 2231 C CA . LEU A 1 269 ? 12.604 -3.479 4.633 1.00 95.38 269 LEU A CA 1
ATOM 2232 C C . LEU A 1 269 ? 13.841 -4.205 5.159 1.00 95.38 269 LEU A C 1
ATOM 2234 O O . LEU A 1 269 ? 13.719 -5.347 5.601 1.00 95.38 269 LEU A O 1
ATOM 2238 N N . TYR A 1 270 ? 15.010 -3.560 5.157 1.00 96.38 270 TYR A N 1
ATOM 2239 C CA . TYR A 1 270 ? 16.208 -4.136 5.763 1.00 96.38 270 TYR A CA 1
ATOM 2240 C C . TYR A 1 270 ? 16.048 -4.328 7.278 1.00 96.38 270 TYR A C 1
ATOM 2242 O O . TYR A 1 270 ? 16.367 -5.402 7.776 1.00 96.38 270 TYR A O 1
ATOM 2250 N N . GLU A 1 271 ? 15.490 -3.354 8.003 1.00 92.81 271 GLU A N 1
ATOM 2251 C CA . GLU A 1 27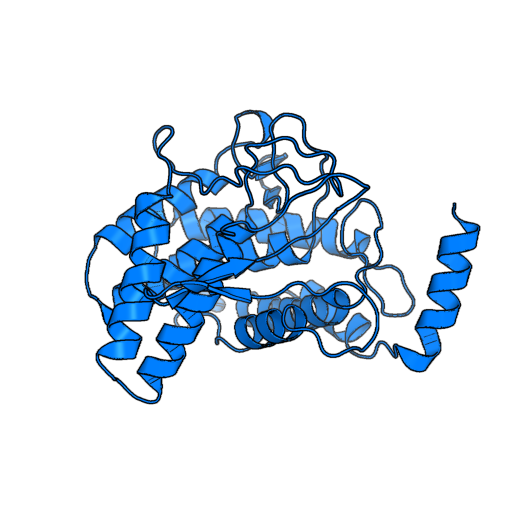1 ? 15.211 -3.498 9.443 1.00 92.81 271 GLU A CA 1
ATOM 2252 C C . GLU A 1 271 ? 14.264 -4.669 9.755 1.00 92.81 271 GLU A C 1
ATOM 2254 O O . GLU A 1 271 ? 14.443 -5.354 10.759 1.00 92.81 271 GLU A O 1
ATOM 2259 N N . ILE A 1 272 ? 13.270 -4.911 8.895 1.00 91.00 272 ILE A N 1
ATOM 2260 C CA . ILE A 1 272 ? 12.279 -5.983 9.072 1.00 91.00 272 ILE A CA 1
ATOM 2261 C C . ILE A 1 272 ? 12.851 -7.360 8.716 1.00 91.00 272 ILE A C 1
ATOM 2263 O O . ILE A 1 272 ? 12.548 -8.347 9.381 1.00 91.00 272 ILE A O 1
ATOM 2267 N N . THR A 1 273 ? 13.622 -7.447 7.632 1.00 94.31 273 THR A N 1
ATOM 2268 C CA . THR A 1 273 ? 13.971 -8.735 7.002 1.00 94.31 273 THR A CA 1
ATOM 2269 C C . THR A 1 273 ? 15.428 -9.145 7.179 1.00 94.31 273 THR A C 1
ATOM 2271 O O . THR A 1 273 ? 15.751 -10.308 6.956 1.00 94.31 273 THR A O 1
ATOM 2274 N N . ALA A 1 274 ? 16.307 -8.204 7.534 1.00 95.19 274 ALA A N 1
ATOM 2275 C CA . ALA A 1 274 ? 17.764 -8.352 7.505 1.00 95.19 274 ALA A CA 1
ATOM 2276 C C . ALA A 1 274 ? 18.334 -8.790 6.135 1.00 95.19 274 ALA A C 1
ATOM 2278 O O . ALA A 1 274 ? 19.459 -9.276 6.044 1.00 95.19 274 ALA A O 1
ATOM 2279 N N . GLU A 1 275 ? 17.581 -8.612 5.045 1.00 96.31 275 GLU A N 1
ATOM 2280 C CA . GLU A 1 275 ? 18.008 -8.991 3.698 1.00 96.31 275 GLU A CA 1
ATOM 2281 C C . GLU A 1 275 ? 18.962 -7.941 3.108 1.00 96.31 275 GLU A C 1
ATOM 2283 O O . GLU A 1 275 ? 18.563 -6.820 2.776 1.00 96.31 275 GLU A O 1
ATOM 2288 N N . GLU A 1 276 ? 20.231 -8.314 2.930 1.00 98.00 276 GLU A N 1
ATOM 2289 C CA . GLU A 1 276 ? 21.321 -7.410 2.517 1.00 98.00 276 GLU A CA 1
ATOM 2290 C C . GLU A 1 276 ? 21.078 -6.675 1.190 1.00 98.00 276 GLU A C 1
ATOM 2292 O O . GLU A 1 276 ? 21.600 -5.578 0.974 1.00 98.00 276 GLU A O 1
ATOM 2297 N N . ILE A 1 277 ? 20.257 -7.227 0.293 1.00 98.38 277 ILE A N 1
ATOM 2298 C CA . ILE A 1 277 ? 19.917 -6.555 -0.966 1.00 98.38 277 ILE A CA 1
ATOM 2299 C C . ILE A 1 277 ? 19.186 -5.226 -0.720 1.00 98.38 277 ILE A C 1
ATOM 2301 O O . ILE A 1 277 ? 19.470 -4.242 -1.402 1.00 98.38 277 ILE A O 1
ATOM 2305 N N . PHE A 1 278 ? 18.310 -5.144 0.287 1.00 98.25 278 PHE A N 1
ATOM 2306 C CA . PHE A 1 278 ? 17.605 -3.900 0.598 1.00 98.25 278 PHE A CA 1
ATOM 2307 C C . PHE A 1 278 ? 18.563 -2.835 1.126 1.00 98.25 278 PHE A C 1
ATOM 2309 O O . PHE A 1 278 ? 18.519 -1.695 0.665 1.00 98.25 278 PHE A O 1
ATOM 2316 N N . LYS A 1 279 ? 19.496 -3.217 2.004 1.00 97.69 279 LYS A N 1
ATOM 2317 C CA . LYS A 1 279 ? 20.567 -2.331 2.475 1.00 97.69 279 LYS A CA 1
ATOM 2318 C C . LYS A 1 279 ? 21.471 -1.874 1.337 1.00 97.69 279 LYS A C 1
ATOM 2320 O O . LYS A 1 279 ? 21.779 -0.692 1.246 1.00 97.69 279 LYS A O 1
ATOM 2325 N N . THR A 1 280 ? 21.850 -2.782 0.440 1.00 98.00 280 THR A N 1
ATOM 2326 C CA . THR A 1 280 ? 22.699 -2.471 -0.719 1.00 98.00 280 THR A CA 1
ATOM 2327 C C . THR A 1 280 ? 22.083 -1.365 -1.577 1.00 98.00 280 THR A C 1
ATOM 2329 O O . THR A 1 280 ? 22.762 -0.392 -1.910 1.00 98.00 280 THR A O 1
ATOM 2332 N N . TYR A 1 281 ? 20.792 -1.472 -1.908 1.00 97.88 281 TYR A N 1
ATOM 2333 C CA . TYR A 1 281 ? 20.109 -0.451 -2.706 1.00 97.88 281 TYR A CA 1
ATOM 2334 C C . TYR A 1 281 ? 19.779 0.814 -1.907 1.00 97.88 281 TYR A C 1
ATOM 2336 O O . TYR A 1 281 ? 19.888 1.908 -2.456 1.00 97.88 281 TYR A O 1
ATOM 2344 N N . PHE A 1 282 ? 19.463 0.703 -0.613 1.00 97.12 282 PHE A N 1
ATOM 2345 C CA . PHE A 1 282 ? 19.340 1.862 0.275 1.00 97.12 282 PHE A CA 1
ATOM 2346 C C . PHE A 1 282 ? 20.625 2.703 0.275 1.00 97.12 282 PHE A C 1
ATOM 2348 O O . PHE A 1 282 ? 20.580 3.899 -0.007 1.00 97.12 282 PHE A O 1
ATOM 2355 N N . GLU A 1 283 ? 21.777 2.075 0.517 1.00 96.69 283 GLU A N 1
ATOM 2356 C CA . GLU A 1 283 ? 23.089 2.728 0.542 1.00 96.69 283 GLU A CA 1
ATOM 2357 C C . GLU A 1 283 ? 23.460 3.335 -0.815 1.00 96.69 283 GLU A C 1
ATOM 2359 O O . GLU A 1 283 ? 23.989 4.446 -0.881 1.00 96.69 283 GLU A O 1
ATOM 2364 N N . ARG A 1 284 ? 23.129 2.637 -1.908 1.00 95.50 284 ARG A N 1
ATOM 2365 C CA . ARG A 1 284 ? 23.352 3.125 -3.273 1.00 95.50 284 ARG A CA 1
ATOM 2366 C C . ARG A 1 284 ? 22.527 4.372 -3.590 1.00 95.50 284 ARG A C 1
ATOM 2368 O O . ARG A 1 284 ? 23.019 5.261 -4.280 1.00 95.50 284 ARG A O 1
ATOM 2375 N N . TRP A 1 285 ? 21.281 4.427 -3.129 1.00 95.94 285 TRP A N 1
ATOM 2376 C CA . TRP A 1 285 ? 20.322 5.463 -3.515 1.00 95.94 285 TRP A CA 1
ATOM 2377 C C . TRP A 1 285 ? 20.257 6.651 -2.542 1.00 95.94 285 TRP A C 1
ATOM 2379 O O . TRP A 1 285 ? 19.911 7.759 -2.945 1.00 95.94 285 TRP A O 1
ATOM 2389 N N . LYS A 1 286 ? 20.634 6.485 -1.267 1.00 94.00 286 LYS A N 1
ATOM 2390 C CA . LYS A 1 286 ? 20.436 7.527 -0.237 1.00 94.00 286 LYS A CA 1
ATOM 2391 C C . LYS A 1 286 ? 21.174 8.848 -0.488 1.00 94.00 286 LYS A C 1
ATOM 2393 O O . LYS A 1 286 ? 20.730 9.884 -0.000 1.00 94.00 286 LYS A O 1
ATOM 2398 N N . ASN A 1 287 ? 22.271 8.822 -1.246 1.00 88.56 287 ASN A N 1
ATOM 2399 C CA . ASN A 1 287 ? 23.128 9.987 -1.497 1.00 88.56 287 ASN A CA 1
ATOM 2400 C C . ASN A 1 287 ? 22.826 10.699 -2.829 1.00 88.56 287 ASN A C 1
ATOM 2402 O O . ASN A 1 287 ? 23.642 11.494 -3.296 1.00 88.56 287 ASN A O 1
ATOM 2406 N N . PHE A 1 288 ? 21.687 10.416 -3.471 1.00 87.19 288 PHE A N 1
ATOM 2407 C CA . PHE A 1 288 ? 21.340 11.053 -4.739 1.00 87.19 288 PHE A CA 1
ATOM 2408 C C . PHE A 1 288 ? 21.163 12.576 -4.601 1.00 87.19 288 PHE A C 1
ATOM 2410 O O . PHE A 1 288 ? 20.240 13.065 -3.940 1.00 87.19 288 PHE A O 1
ATOM 2417 N N . ASP A 1 289 ? 22.030 13.331 -5.279 1.00 79.69 289 ASP A N 1
ATOM 2418 C CA . ASP A 1 289 ? 21.957 14.791 -5.355 1.00 79.69 289 ASP A CA 1
ATOM 2419 C C . ASP A 1 289 ? 21.041 15.236 -6.504 1.00 79.69 289 ASP A C 1
ATOM 2421 O O . ASP A 1 289 ? 21.394 15.154 -7.684 1.00 79.69 289 ASP A O 1
ATOM 2425 N N . TYR A 1 290 ? 19.861 15.744 -6.151 1.00 74.94 290 TYR A N 1
ATOM 2426 C CA . TYR A 1 290 ? 18.881 16.244 -7.114 1.00 74.94 290 TYR A CA 1
ATOM 2427 C C . TYR A 1 290 ? 19.343 17.510 -7.842 1.00 74.94 290 TYR A C 1
ATOM 2429 O O . TYR A 1 290 ? 19.013 17.682 -9.011 1.00 74.94 290 TYR A O 1
ATOM 2437 N N . ASN A 1 291 ? 20.099 18.395 -7.193 1.00 68.94 291 ASN A N 1
ATOM 2438 C CA . ASN A 1 291 ? 20.494 19.665 -7.805 1.00 68.94 291 ASN A CA 1
ATOM 2439 C C . ASN A 1 291 ? 21.544 19.444 -8.896 1.00 68.94 291 ASN A C 1
ATOM 2441 O O . ASN A 1 291 ? 21.519 20.112 -9.926 1.00 68.94 291 ASN A O 1
ATOM 2445 N N . LYS A 1 292 ? 22.441 18.477 -8.685 1.00 67.94 292 LYS A N 1
ATOM 2446 C CA . LYS A 1 292 ? 23.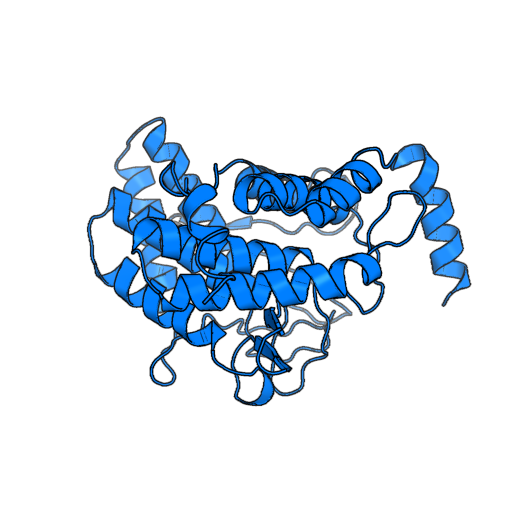526 18.158 -9.617 1.00 67.94 292 LYS A CA 1
ATOM 2447 C C . LYS A 1 292 ? 23.108 17.216 -10.747 1.00 67.94 292 LYS A C 1
ATOM 2449 O O . LYS A 1 292 ? 23.632 17.325 -11.852 1.00 67.94 292 LYS A O 1
ATOM 2454 N N . ASN A 1 293 ? 22.193 16.281 -10.480 1.00 69.12 293 ASN A N 1
ATOM 2455 C CA . ASN A 1 293 ? 21.925 15.173 -11.402 1.00 69.12 293 ASN A CA 1
ATOM 2456 C C . ASN A 1 293 ? 20.609 15.296 -12.183 1.00 69.12 293 ASN A C 1
ATOM 2458 O O . ASN A 1 293 ? 20.460 14.625 -13.202 1.00 69.12 293 ASN A O 1
ATOM 2462 N N . MET A 1 294 ? 19.659 16.144 -11.765 1.00 64.38 294 MET A N 1
ATOM 2463 C CA . MET A 1 294 ? 18.346 16.215 -12.426 1.00 64.38 294 MET A CA 1
ATOM 2464 C C . MET A 1 294 ? 18.402 16.857 -13.819 1.00 64.38 294 MET A C 1
ATOM 2466 O O . MET A 1 294 ? 17.661 16.445 -14.706 1.00 64.38 294 MET A O 1
ATOM 2470 N N . SER A 1 295 ? 19.299 17.821 -14.042 1.00 60.84 295 SER A N 1
ATOM 2471 C CA . SER A 1 295 ? 19.561 18.404 -15.366 1.00 60.84 295 SER A CA 1
ATOM 2472 C C . SER A 1 295 ? 20.065 17.353 -16.361 1.00 60.84 295 SER A C 1
ATOM 2474 O O . SER A 1 295 ? 19.584 17.307 -17.489 1.00 60.84 295 SER A O 1
ATOM 2476 N N . ASN A 1 296 ? 20.950 16.453 -15.924 1.00 58.91 296 ASN A N 1
ATOM 2477 C CA . ASN A 1 296 ? 21.471 15.364 -16.756 1.00 58.91 296 ASN A CA 1
ATOM 2478 C C . ASN A 1 296 ? 20.410 14.289 -17.050 1.00 58.91 296 ASN A C 1
ATOM 2480 O O . ASN A 1 296 ? 20.352 13.790 -18.168 1.00 58.91 296 ASN A O 1
ATOM 2484 N N . LEU A 1 297 ? 19.543 13.971 -16.078 1.00 62.12 297 LEU A N 1
ATOM 2485 C CA . LEU A 1 297 ? 18.428 13.032 -16.272 1.00 62.12 297 LEU A CA 1
ATOM 2486 C C . LEU A 1 297 ? 17.393 13.555 -17.276 1.00 62.12 297 LEU A C 1
ATOM 2488 O O . LEU A 1 297 ? 16.940 12.808 -18.133 1.00 62.12 297 LEU A O 1
ATOM 2492 N N . ILE A 1 298 ? 17.036 14.842 -17.195 1.00 57.34 298 ILE A N 1
ATOM 2493 C CA . ILE A 1 298 ? 16.063 15.457 -18.112 1.00 57.34 298 ILE A CA 1
ATOM 2494 C C . ILE A 1 298 ? 16.593 15.461 -19.552 1.00 57.34 298 ILE A C 1
ATOM 2496 O O . ILE A 1 298 ? 15.829 15.197 -20.474 1.00 57.34 298 ILE A O 1
ATOM 2500 N N . ILE A 1 299 ? 17.888 15.728 -19.752 1.00 54.47 299 ILE A N 1
ATOM 2501 C CA . ILE A 1 299 ? 18.512 15.693 -21.083 1.00 54.47 299 ILE A CA 1
ATOM 2502 C C . ILE A 1 299 ? 18.522 14.261 -21.641 1.00 54.47 299 ILE A C 1
ATOM 2504 O O . ILE A 1 299 ? 18.154 14.059 -22.793 1.00 54.47 299 ILE A O 1
ATOM 2508 N N . GLU A 1 300 ? 18.885 13.262 -20.831 1.00 55.41 300 GLU A N 1
ATOM 2509 C CA . GLU A 1 300 ? 18.895 11.851 -21.248 1.00 55.41 300 GLU A CA 1
ATOM 2510 C C . GLU A 1 300 ? 17.479 11.310 -21.548 1.00 55.41 300 GLU A C 1
ATOM 2512 O O . GLU A 1 300 ? 17.318 10.549 -22.499 1.00 55.41 300 GLU A O 1
ATOM 2517 N N . ASP A 1 301 ? 16.452 11.727 -20.796 1.00 53.19 301 ASP A N 1
ATOM 2518 C CA . ASP A 1 301 ? 15.051 11.341 -21.035 1.00 53.19 301 ASP A CA 1
ATOM 2519 C C . ASP A 1 301 ? 14.474 11.978 -22.312 1.00 53.19 301 ASP A C 1
ATOM 2521 O O . ASP A 1 301 ? 13.699 11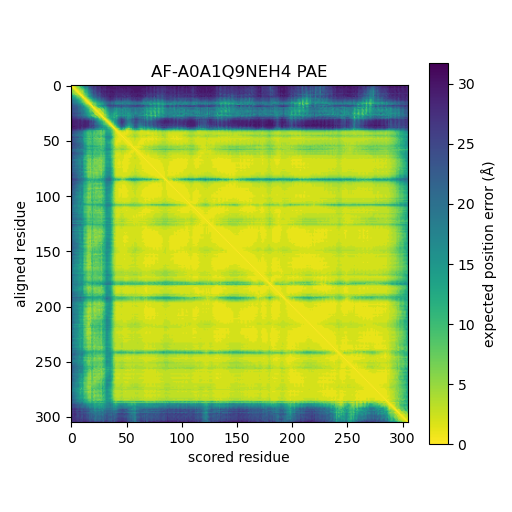.335 -23.017 1.00 53.19 301 ASP A O 1
ATOM 2525 N N . ILE A 1 302 ? 14.860 13.221 -22.633 1.00 44.72 302 ILE A N 1
ATOM 2526 C CA . ILE A 1 302 ? 14.466 13.897 -23.883 1.00 44.72 302 ILE A CA 1
ATOM 2527 C C . ILE A 1 302 ? 15.123 13.230 -25.099 1.00 44.72 302 ILE A C 1
ATOM 2529 O O . ILE A 1 302 ? 14.507 13.160 -26.152 1.00 44.72 302 ILE A O 1
ATOM 2533 N N . LEU A 1 303 ? 16.348 12.713 -24.962 1.00 38.09 303 LEU A N 1
ATOM 2534 C CA . LEU A 1 303 ? 17.063 12.028 -26.048 1.00 38.09 303 LEU A CA 1
ATOM 2535 C C . LEU A 1 303 ? 16.585 10.585 -26.298 1.00 38.09 303 LEU A C 1
ATOM 2537 O O . LEU A 1 303 ? 16.987 9.981 -27.291 1.00 38.09 303 LEU A O 1
ATOM 2541 N N . LYS A 1 304 ? 15.771 10.013 -25.400 1.00 43.12 304 LYS A N 1
ATOM 2542 C CA . LYS A 1 304 ? 15.211 8.653 -25.513 1.00 43.12 304 LYS A CA 1
ATOM 2543 C C . LYS A 1 304 ? 13.772 8.610 -26.055 1.00 43.12 304 LYS A C 1
ATOM 2545 O O . LYS A 1 304 ? 13.263 7.506 -26.254 1.00 43.12 304 LYS A O 1
ATOM 2550 N N . GLN A 1 305 ? 13.121 9.760 -26.245 1.00 35.19 305 GLN A N 1
ATOM 2551 C CA . GLN A 1 305 ? 11.795 9.896 -26.873 1.00 35.19 305 GLN A CA 1
ATOM 2552 C C . GLN A 1 305 ? 11.938 10.309 -28.335 1.00 35.19 305 GLN A C 1
ATOM 2554 O O . GLN A 1 305 ? 11.107 9.832 -29.138 1.00 35.19 305 GLN A O 1
#

Solvent-accessible surface area (backbone atoms only — not comparable to full-atom values): 16367 Å² total; per-residue (Å²): 132,77,77,64,66,66,59,68,73,75,60,87,58,80,72,75,64,79,74,69,61,62,66,55,53,53,51,52,72,59,50,82,88,75,96,84,70,92,69,63,43,80,45,66,50,98,59,57,42,51,30,38,34,58,49,60,49,92,89,42,79,64,40,74,39,76,43,65,47,59,29,16,53,48,22,47,48,33,46,56,45,40,77,77,54,78,46,70,71,47,52,49,29,26,49,46,24,40,49,49,54,54,76,50,41,43,75,78,70,89,22,23,45,60,70,36,85,56,63,42,62,95,62,68,37,60,56,68,28,36,28,25,25,32,42,12,35,37,29,48,19,21,53,51,42,27,78,75,66,72,46,64,68,31,55,56,45,30,50,24,32,56,45,26,63,78,28,39,17,74,80,66,28,24,16,47,66,82,52,98,62,25,31,43,43,22,35,66,20,35,58,86,39,59,87,44,56,32,51,62,26,30,52,44,19,41,50,15,32,44,38,46,21,53,72,70,67,40,67,66,32,49,49,51,34,52,22,32,51,47,28,47,66,71,49,52,71,72,30,54,70,52,95,33,41,41,33,34,22,73,78,65,44,75,21,69,82,47,37,62,52,46,29,56,50,24,49,50,49,20,75,75,66,69,45,63,69,32,44,53,50,20,67,50,34,66,76,54,55,63,86,78,44,46,67,59,50,53,53,57,55,62,74,72,108